Protein AF-A0A521MP96-F1 (afdb_monomer)

Nearest PDB structures (foldseek):
  3lg7-assembly1_B  TM=4.130E-01  e=7.884E+00  synthetic construct
  9cpb-assembly1_5T  TM=3.816E-01  e=7.884E+00  Bos taurus

Sequence (284 aa):
MRTTPPSTRTESSSAGVLPKPVLMPIPSKSPDEDTGSVGIVCLPRPSERDHVSDSTGNPTTSSGSTPPGWHADPAGSPQLRWWDGTQWTEHLQWPHAGAQAASSYPSAPAYAFTPQPIATVPPGAPVYGPLIWAITLMPLLNLLLLPLSFTEFDRGITEATNPYSSSTYGGYSTAGLLAQGISTLLTFAIAAAIIVLSYFDHRWLRRNGFVRPFHWAWSFFALVGAPVYAIGRSVIARRRSGRGIAPMWVSIALYALSWIISIIVVIVVIQAAFNSAVLTGSYT

Solvent-accessible surface area (backbone atoms only — not comparable to full-atom values): 18111 Å² total; per-residue (Å²): 138,89,83,83,85,86,77,89,80,86,81,76,90,75,86,81,79,77,82,79,86,81,84,77,84,81,86,86,86,83,88,85,88,89,83,86,83,89,82,91,79,83,86,88,85,90,83,92,82,88,86,82,87,83,82,91,76,83,80,77,77,71,78,77,67,61,72,57,42,70,38,78,30,90,89,70,52,91,33,29,25,34,31,73,49,86,52,77,51,90,55,72,42,77,71,55,100,80,73,70,77,85,84,83,80,95,73,75,90,73,77,77,77,68,82,70,78,77,73,65,45,58,90,84,51,83,76,82,53,72,55,55,54,54,54,53,50,47,63,56,57,57,60,68,46,45,61,66,70,49,71,48,46,67,47,20,50,54,40,66,62,37,91,82,54,81,58,90,56,67,29,47,49,74,68,48,52,50,49,39,52,51,52,53,50,49,53,53,50,50,34,51,47,43,36,54,44,33,45,52,42,44,53,49,41,49,75,55,51,37,80,85,64,60,64,37,74,46,26,62,40,38,76,76,73,37,66,51,34,58,39,51,40,17,54,54,37,26,75,33,65,76,44,44,55,65,59,30,54,50,37,51,52,52,50,53,49,51,52,52,52,49,51,52,50,51,50,52,52,52,51,53,51,51,53,54,48,57,61,50,65,74,77,112

Secondary structure (DSSP, 8-state):
---PPPP----------PPPPP-PPPPP------------------------------------PPPSEEEE-TT--SSEEEE-SSSEEEEEE---TT---------S-----------PPPTT-----HHHHHHHHHHHHHHHTHHHHHTTHHHHHHHHH-TT---TTTT--HHHHHHHHHHHHHHHHHHHHHHHHHHHHHHHHHHTT-SSPPPGGGGGGGGGT--HHHHHHHHHHHHHHS---HHHHHHHHHHHHHHHHHHHHHHHHHHHHHHHHHHHHT--

Radius of gyration: 39.12 Å; Cα contacts (8 Å, |Δi|>4): 212; chains: 1; bounding box: 85×95×112 Å

Mean predicted aligned error: 18.98 Å

pLDDT: mean 75.18, std 20.74, range [32.31, 98.12]

Structure (mmCIF, N/CA/C/O backbone):
data_AF-A0A521MP96-F1
#
_entry.id   AF-A0A521MP96-F1
#
loop_
_atom_site.group_PDB
_atom_site.id
_atom_site.type_symbol
_atom_site.label_atom_id
_atom_site.label_alt_id
_atom_site.label_comp_id
_atom_site.label_asym_id
_atom_site.label_entity_id
_atom_site.label_seq_id
_atom_site.pdbx_PDB_ins_code
_atom_site.Cartn_x
_atom_site.Cartn_y
_atom_site.Cartn_z
_atom_site.occupancy
_atom_site.B_iso_or_equiv
_atom_site.auth_seq_id
_atom_site.auth_comp_id
_atom_site.auth_asym_id
_atom_site.auth_atom_id
_atom_site.pdbx_PDB_model_num
ATOM 1 N N . MET A 1 1 ? -46.679 -50.112 -3.601 1.00 46.88 1 MET A N 1
ATOM 2 C CA . MET A 1 1 ? -45.663 -49.168 -3.087 1.00 46.88 1 MET A CA 1
ATOM 3 C C . MET A 1 1 ? -46.378 -47.935 -2.571 1.00 46.88 1 MET A C 1
ATOM 5 O O . MET A 1 1 ? -47.183 -47.360 -3.287 1.00 46.88 1 MET A O 1
ATOM 9 N N . ARG A 1 2 ? -46.176 -47.639 -1.289 1.00 42.16 2 ARG A N 1
ATOM 10 C CA . ARG A 1 2 ? -46.868 -46.630 -0.486 1.00 42.16 2 ARG A CA 1
ATOM 11 C C . ARG A 1 2 ? -45.898 -45.461 -0.300 1.00 42.16 2 ARG A C 1
ATOM 13 O O . ARG A 1 2 ? -44.874 -45.680 0.329 1.00 42.16 2 ARG A O 1
ATOM 20 N N . THR A 1 3 ? -46.227 -44.264 -0.780 1.00 56.59 3 THR A N 1
ATOM 21 C CA . THR A 1 3 ? -45.637 -43.002 -0.292 1.00 56.59 3 THR A CA 1
ATOM 22 C C . THR A 1 3 ? -46.676 -41.887 -0.393 1.00 56.59 3 THR A C 1
ATOM 24 O O . THR A 1 3 ? -47.0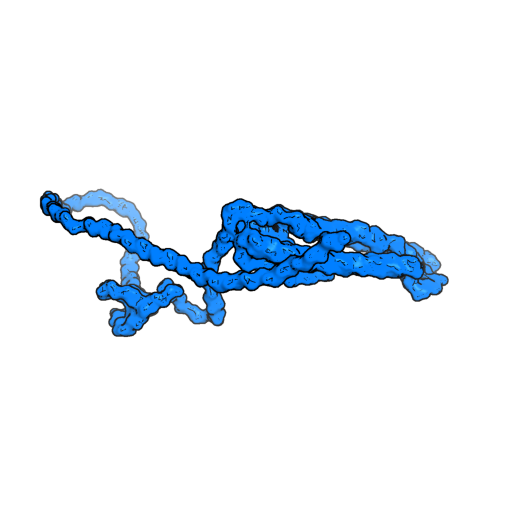03 -41.400 -1.470 1.00 56.59 3 THR A O 1
ATOM 27 N N . THR A 1 4 ? -47.227 -41.558 0.769 1.00 63.31 4 THR A N 1
ATOM 28 C CA . THR A 1 4 ? -48.070 -40.406 1.113 1.00 63.31 4 THR A CA 1
ATOM 29 C C . THR A 1 4 ? -47.312 -39.072 0.995 1.00 63.31 4 THR A C 1
ATOM 31 O O . THR A 1 4 ? -46.101 -39.065 1.221 1.00 63.31 4 THR A O 1
ATOM 34 N N . PRO A 1 5 ? -47.993 -37.939 0.735 1.00 60.78 5 PRO A N 1
ATOM 35 C CA . PRO A 1 5 ? -47.399 -36.602 0.822 1.00 60.78 5 PRO A CA 1
ATOM 36 C C . PRO A 1 5 ? -47.415 -36.078 2.274 1.00 60.78 5 PRO A C 1
ATOM 38 O O . PRO A 1 5 ? -48.352 -36.400 3.011 1.00 60.78 5 PRO A O 1
ATOM 41 N N . PRO A 1 6 ? -46.442 -35.260 2.719 1.00 59.47 6 PRO A N 1
ATOM 42 C CA . PRO A 1 6 ? -46.538 -34.592 4.009 1.00 59.47 6 PRO A CA 1
ATOM 43 C C . PRO A 1 6 ? -47.202 -33.212 3.911 1.00 59.47 6 PRO A C 1
ATOM 45 O O . PRO A 1 6 ? -47.061 -32.468 2.943 1.00 59.47 6 PRO A O 1
ATOM 48 N N . SER A 1 7 ? -47.942 -32.922 4.977 1.00 48.19 7 SER A N 1
ATOM 49 C CA . SER A 1 7 ? -48.876 -31.829 5.202 1.00 48.19 7 SER A CA 1
ATOM 50 C C . SER A 1 7 ? -48.234 -30.449 5.349 1.00 48.19 7 SER A C 1
ATOM 52 O O . SER A 1 7 ? -47.246 -30.279 6.064 1.00 48.19 7 SER A O 1
ATOM 54 N N . THR A 1 8 ? -48.918 -29.442 4.811 1.00 45.28 8 THR A N 1
ATOM 55 C CA . THR A 1 8 ? -48.872 -28.043 5.252 1.00 45.28 8 THR A CA 1
ATOM 56 C C . THR A 1 8 ? -49.151 -27.934 6.755 1.00 45.28 8 THR A C 1
ATOM 58 O O . THR A 1 8 ? -50.250 -28.253 7.206 1.00 45.28 8 THR A O 1
ATOM 61 N N . ARG A 1 9 ? -48.165 -27.473 7.533 1.00 39.62 9 ARG A N 1
ATOM 62 C CA . ARG A 1 9 ? -48.335 -27.106 8.944 1.00 39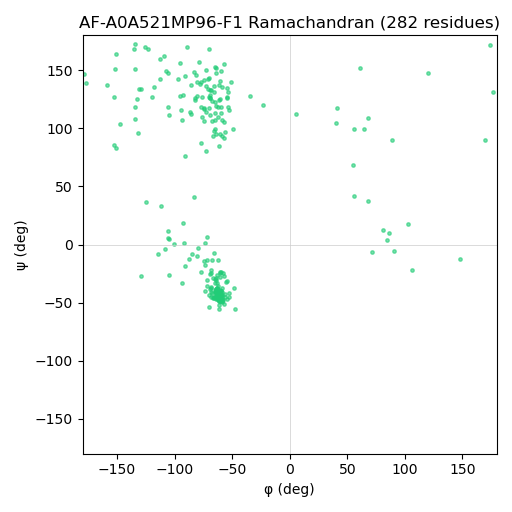.62 9 ARG A CA 1
ATOM 63 C C . ARG A 1 9 ? -48.629 -25.607 9.034 1.00 39.62 9 ARG A C 1
ATOM 65 O O . ARG A 1 9 ? -47.746 -24.781 8.842 1.00 39.62 9 ARG A O 1
ATOM 72 N N . THR A 1 10 ? -49.877 -25.279 9.336 1.00 43.75 10 THR A N 1
ATOM 73 C CA . THR A 1 10 ? -50.294 -24.005 9.930 1.00 43.75 10 THR A CA 1
ATOM 74 C C . THR A 1 10 ? -49.790 -23.948 11.371 1.00 43.75 10 THR A C 1
ATOM 76 O O . THR A 1 10 ? -50.279 -24.706 12.207 1.00 43.75 10 THR A O 1
ATOM 79 N N . GLU A 1 11 ? -48.832 -23.072 11.682 1.00 41.31 11 GLU A N 1
ATOM 80 C CA . GLU A 1 11 ? -48.556 -22.689 13.071 1.00 41.31 11 GLU A CA 1
ATOM 81 C C . GLU A 1 11 ? -49.321 -21.413 13.412 1.00 41.31 11 GLU A C 1
ATOM 83 O O . GLU A 1 11 ? -49.146 -20.348 12.822 1.00 41.31 11 GLU A O 1
ATOM 88 N N . SER A 1 12 ? -50.239 -21.602 14.355 1.00 45.41 12 SER A N 1
ATOM 89 C CA . SER A 1 12 ? -51.051 -20.593 15.002 1.00 45.41 12 SER A CA 1
ATOM 90 C C . SER A 1 12 ? -50.188 -19.660 15.846 1.00 45.41 12 SER A C 1
ATOM 92 O O . SER A 1 12 ? -49.348 -20.097 16.629 1.00 45.41 12 SER A O 1
ATOM 94 N N . SER A 1 13 ? -50.501 -18.373 15.719 1.00 43.75 13 SER A N 1
ATOM 95 C CA . SER A 1 13 ? -50.335 -17.311 16.709 1.00 43.75 13 SER A CA 1
ATOM 96 C C . SER A 1 13 ? -50.266 -17.818 18.157 1.00 43.75 13 SER A C 1
ATOM 98 O O . SER A 1 13 ? -51.235 -18.379 18.670 1.00 43.75 13 SER A O 1
ATOM 100 N N . SER A 1 14 ? -49.147 -17.545 18.831 1.00 44.41 14 SER A N 1
ATOM 101 C CA . SER A 1 14 ? -49.051 -17.546 20.291 1.00 44.41 14 SER A CA 1
ATOM 102 C C . SER A 1 14 ? -48.360 -16.257 20.722 1.00 44.41 14 SER A C 1
ATOM 104 O O . SER A 1 14 ? -47.136 -16.136 20.696 1.00 44.41 14 SER A O 1
ATOM 106 N N . ALA A 1 15 ? -49.181 -15.267 21.069 1.00 43.16 15 ALA A N 1
ATOM 107 C CA . ALA A 1 15 ? -48.762 -14.020 21.682 1.00 43.16 15 ALA A CA 1
ATOM 108 C C . ALA A 1 15 ? -48.050 -14.321 23.011 1.00 43.16 15 ALA A C 1
ATOM 110 O O . ALA A 1 15 ? -48.656 -14.810 23.963 1.00 43.16 15 ALA A O 1
ATOM 111 N N . GLY A 1 16 ? -46.746 -14.048 23.061 1.00 39.34 16 GLY A N 1
ATOM 112 C CA . GLY A 1 16 ? -45.954 -14.119 24.281 1.00 39.34 16 GLY A CA 1
ATOM 113 C C . GLY A 1 16 ? -46.393 -13.034 25.259 1.00 39.34 16 GLY A C 1
ATOM 114 O O . GLY A 1 16 ? -46.109 -11.854 25.065 1.00 39.34 16 GLY A O 1
ATOM 115 N N . VAL A 1 17 ? -47.091 -13.449 26.312 1.00 49.31 17 VAL A N 1
ATOM 116 C CA . VAL A 1 17 ? -47.387 -12.647 27.500 1.00 49.31 17 VAL A CA 1
ATOM 117 C C . VAL A 1 17 ? -46.066 -12.344 28.216 1.00 49.31 17 VAL A C 1
ATOM 119 O O . VAL A 1 17 ? -45.404 -13.244 28.725 1.00 49.31 17 VAL A O 1
ATOM 122 N N . LEU A 1 18 ? -45.671 -11.070 28.238 1.00 49.78 18 LEU A N 1
ATOM 123 C CA . LEU A 1 18 ? -44.558 -10.565 29.046 1.00 49.78 18 LEU A CA 1
ATOM 124 C C . LEU A 1 18 ? -44.895 -10.698 30.547 1.00 49.78 18 LEU A C 1
ATOM 126 O O . LEU A 1 18 ? -45.970 -10.250 30.959 1.00 49.78 18 LEU A O 1
ATOM 130 N N . PRO A 1 19 ? -44.011 -11.257 31.393 1.00 50.66 19 PRO A N 1
ATOM 131 C CA . PRO A 1 19 ? -44.210 -11.230 32.838 1.00 50.66 19 PRO A CA 1
ATOM 132 C C . PRO A 1 19 ? -44.048 -9.800 33.383 1.00 50.66 19 PRO A C 1
ATOM 134 O O . PRO A 1 19 ? -43.105 -9.085 33.044 1.00 50.66 19 PRO A O 1
ATOM 137 N N . LYS A 1 20 ? -44.997 -9.383 34.231 1.00 49.28 20 LYS A N 1
ATOM 138 C CA . LYS A 1 20 ? -45.022 -8.084 34.926 1.00 49.28 20 LYS A CA 1
ATOM 139 C C . LYS A 1 20 ? -43.791 -7.922 35.840 1.00 49.28 20 LYS A C 1
ATOM 141 O O . LYS A 1 20 ? -43.432 -8.886 36.517 1.00 49.28 20 LYS A O 1
ATOM 146 N N . PRO A 1 21 ? -43.181 -6.726 35.933 1.00 50.00 21 PRO A N 1
ATOM 147 C CA . PRO A 1 21 ? -42.094 -6.477 36.874 1.00 50.00 21 PRO A CA 1
ATOM 148 C C . PRO A 1 21 ? -42.616 -6.488 38.318 1.00 50.00 21 PRO A C 1
ATOM 150 O O . PRO A 1 21 ? -43.556 -5.773 38.663 1.00 50.00 21 PRO A O 1
ATOM 153 N N . VAL A 1 22 ? -41.997 -7.316 39.160 1.00 56.31 22 VAL A N 1
ATOM 154 C CA . VAL A 1 22 ? -42.215 -7.343 40.611 1.00 56.31 22 VAL A CA 1
ATOM 155 C C . VAL A 1 22 ? -41.522 -6.124 41.220 1.00 56.31 22 VAL A C 1
ATOM 157 O O . VAL A 1 22 ? -40.306 -5.975 41.124 1.00 56.31 22 VAL A O 1
ATOM 160 N N . LEU A 1 23 ? -42.314 -5.242 41.827 1.00 44.75 23 LEU A N 1
ATOM 161 C CA . LEU A 1 23 ? -41.859 -4.067 42.564 1.00 44.75 23 LEU A CA 1
ATOM 162 C C . LEU A 1 23 ? -41.316 -4.525 43.930 1.00 44.75 23 LEU A C 1
ATOM 164 O O . LEU A 1 23 ? -42.085 -4.968 44.781 1.00 44.75 23 LEU A O 1
ATOM 168 N N . MET A 1 24 ? -39.999 -4.458 44.141 1.00 50.81 24 MET A N 1
ATOM 169 C CA . MET A 1 24 ? -39.408 -4.657 45.471 1.00 50.81 24 MET A CA 1
ATOM 170 C C . MET A 1 24 ? -39.573 -3.384 46.324 1.00 50.81 24 MET A C 1
ATOM 172 O O . MET A 1 24 ? -39.342 -2.290 45.803 1.00 50.81 24 MET A O 1
ATOM 176 N N . PRO A 1 25 ? -39.930 -3.487 47.620 1.00 53.47 25 PRO A N 1
ATOM 177 C CA . PRO A 1 25 ? -39.985 -2.335 48.517 1.00 53.47 25 PRO A CA 1
ATOM 178 C C . PRO A 1 25 ? -38.581 -1.844 48.897 1.00 53.47 25 PRO A C 1
ATOM 180 O O . PRO A 1 25 ? -37.702 -2.634 49.240 1.00 53.47 25 PRO A O 1
ATOM 183 N N . ILE A 1 26 ? -38.397 -0.525 48.875 1.00 49.16 26 ILE A N 1
ATOM 184 C CA . ILE A 1 26 ? -37.217 0.179 49.391 1.00 49.16 26 ILE A CA 1
ATOM 185 C C . ILE A 1 26 ? -37.311 0.205 50.929 1.00 49.16 26 ILE A C 1
ATOM 187 O O . ILE A 1 26 ? -38.331 0.668 51.443 1.00 49.16 26 ILE A O 1
ATOM 191 N N . PRO A 1 27 ? -36.294 -0.240 51.690 1.00 46.53 27 PRO A N 1
ATOM 192 C CA . PRO A 1 27 ? -36.296 -0.071 53.138 1.00 46.53 27 PRO A CA 1
ATOM 193 C C . PRO A 1 27 ? -36.006 1.392 53.511 1.00 46.53 27 PRO A C 1
ATOM 195 O O . PRO A 1 27 ? -34.933 1.928 53.237 1.00 46.53 27 PRO A O 1
ATOM 198 N N . SER A 1 28 ? -36.986 2.031 54.149 1.00 41.25 28 SER A N 1
ATOM 199 C CA . SER A 1 28 ? -36.894 3.346 54.787 1.00 41.25 28 SER A CA 1
ATOM 200 C C . SER A 1 28 ? -36.005 3.288 56.034 1.00 41.25 28 SER A C 1
ATOM 202 O O . SER A 1 28 ? -36.280 2.497 56.937 1.00 41.25 28 SER A O 1
ATOM 204 N N . LYS A 1 29 ? -34.984 4.149 56.130 1.00 36.62 29 LYS A N 1
ATOM 205 C CA . LYS A 1 29 ? -34.221 4.354 57.371 1.00 36.62 29 LYS A CA 1
ATOM 206 C C . LYS A 1 29 ? -34.000 5.842 57.653 1.00 36.62 29 LYS A C 1
ATOM 208 O O . LYS A 1 29 ? -33.212 6.483 56.968 1.00 36.62 29 LYS A O 1
ATOM 213 N N . SER A 1 30 ? -34.702 6.342 58.667 1.00 38.62 30 SER A N 1
ATOM 214 C CA . SER A 1 30 ? -34.403 7.476 59.569 1.00 38.62 30 SER A CA 1
ATOM 215 C C . SER A 1 30 ? -35.580 7.544 60.568 1.00 38.62 30 SER A C 1
ATOM 217 O O . SER A 1 30 ? -36.679 7.200 60.118 1.00 38.62 30 SER A O 1
ATOM 219 N N . PRO A 1 31 ? -35.443 7.940 61.854 1.00 51.00 31 PRO A N 1
ATOM 220 C CA . PRO A 1 31 ? -34.421 8.812 62.454 1.00 51.00 31 PRO A CA 1
ATOM 221 C C . PRO A 1 31 ? -33.823 8.289 63.779 1.00 51.00 31 PRO A C 1
ATOM 223 O O . PRO A 1 31 ? -34.229 7.241 64.266 1.00 51.00 31 PRO A O 1
ATOM 226 N N . ASP A 1 32 ? -32.790 8.963 64.295 1.00 41.50 32 ASP A N 1
ATOM 227 C CA . ASP A 1 32 ? -32.808 9.537 65.654 1.00 41.50 32 ASP A CA 1
ATOM 228 C C . ASP A 1 32 ? -31.516 10.320 65.959 1.00 41.50 32 ASP A C 1
ATOM 230 O O . ASP A 1 32 ? -30.409 9.947 65.562 1.00 41.50 32 ASP A O 1
ATOM 234 N N . GLU A 1 33 ? -31.734 11.461 66.611 1.00 39.88 33 GLU A N 1
ATOM 235 C CA . GLU A 1 33 ? -30.787 12.429 67.163 1.00 39.88 33 GLU A CA 1
ATOM 236 C C . GLU A 1 33 ? -29.929 11.831 68.288 1.00 39.88 33 GLU A C 1
ATOM 238 O O . GLU A 1 33 ? -30.417 11.017 69.065 1.00 39.88 33 GLU A O 1
ATOM 243 N N . ASP A 1 34 ? -28.707 12.345 68.474 1.00 37.94 34 ASP A N 1
ATOM 244 C CA . ASP A 1 34 ? -28.284 12.718 69.827 1.00 37.94 34 ASP A CA 1
ATOM 245 C C . ASP A 1 34 ? -27.259 13.863 69.823 1.00 37.94 34 ASP A C 1
ATOM 247 O O . ASP A 1 34 ? -26.504 14.089 68.873 1.00 37.94 34 ASP A O 1
ATOM 251 N N . THR A 1 35 ? -27.308 14.617 70.910 1.00 38.88 35 THR A N 1
ATOM 252 C CA . THR A 1 35 ? -26.840 15.984 71.107 1.00 38.88 35 THR A CA 1
ATOM 253 C C . THR A 1 35 ? -25.549 16.013 71.931 1.00 38.88 35 THR A C 1
ATOM 255 O O . THR A 1 35 ? -25.413 15.277 72.900 1.00 38.88 35 THR A O 1
ATOM 258 N N . GLY A 1 36 ? -24.667 16.986 71.663 1.00 32.31 36 GLY A N 1
ATOM 259 C CA . GLY A 1 36 ? -24.079 17.770 72.758 1.00 32.31 36 GLY A CA 1
ATOM 260 C C . GLY A 1 36 ? -22.558 17.775 72.968 1.00 32.31 36 GLY A C 1
ATOM 261 O O . GLY A 1 36 ? -21.863 16.775 72.846 1.00 32.31 36 GLY A O 1
ATOM 262 N N . SER A 1 37 ? -22.121 18.949 73.448 1.00 34.69 37 SER A N 1
ATOM 263 C CA . SER A 1 37 ? -20.857 19.296 74.127 1.00 34.69 37 SER A CA 1
ATOM 264 C C . SER A 1 37 ? -19.679 19.715 73.227 1.00 34.69 37 SER A C 1
ATOM 266 O O . SER A 1 37 ? -18.984 18.889 72.652 1.00 34.69 37 SER A O 1
ATOM 268 N N . VAL A 1 38 ? -19.518 21.007 72.902 1.00 35.69 38 VAL A N 1
ATOM 269 C CA . VAL A 1 38 ? -18.998 22.135 73.723 1.00 35.69 38 VAL A CA 1
ATOM 270 C C . VAL A 1 38 ? -17.503 22.000 74.038 1.00 35.69 38 VAL A C 1
ATOM 272 O O . VAL A 1 38 ? -17.089 21.209 74.876 1.00 35.69 38 VAL A O 1
ATOM 275 N N . GLY A 1 39 ? -16.708 22.864 73.402 1.00 36.72 39 GLY A N 1
ATOM 276 C CA . GLY A 1 39 ? -15.301 23.109 73.709 1.00 36.72 39 GLY A CA 1
ATOM 277 C C . GLY A 1 39 ? -14.929 24.545 73.346 1.00 36.72 39 GLY A C 1
ATOM 278 O O . GLY A 1 39 ? -14.437 24.811 72.255 1.00 36.72 39 GLY A O 1
ATOM 279 N N . ILE A 1 40 ? -15.224 25.475 74.255 1.00 39.78 40 ILE A N 1
ATOM 280 C CA . ILE A 1 40 ? -14.710 26.850 74.254 1.00 39.78 40 ILE A CA 1
ATOM 281 C C . ILE A 1 40 ? -13.222 26.786 74.608 1.00 39.78 40 ILE A C 1
ATOM 283 O O . ILE A 1 40 ? -12.882 26.249 75.660 1.00 39.78 40 ILE A O 1
ATOM 287 N N . VAL A 1 41 ? -12.347 27.382 73.795 1.00 43.00 41 VAL A N 1
ATOM 288 C CA . VAL A 1 41 ? -10.985 27.729 74.230 1.00 43.00 41 VAL A CA 1
ATOM 289 C C . VAL A 1 41 ? -10.660 29.164 73.823 1.00 43.00 41 VAL A C 1
ATOM 291 O O . VAL A 1 41 ? -10.795 29.560 72.667 1.00 43.00 41 VAL A O 1
ATOM 294 N N . CYS A 1 42 ? -10.276 29.926 74.845 1.00 39.06 42 CYS A N 1
ATOM 295 C CA . CYS A 1 42 ? -9.919 31.336 74.859 1.00 39.06 42 CYS A CA 1
ATOM 296 C C . CYS A 1 42 ? -8.732 31.709 73.957 1.00 39.06 42 CYS A C 1
ATOM 298 O O . CYS A 1 42 ? -7.764 30.967 73.811 1.00 39.06 42 CYS A O 1
ATOM 300 N N . LEU A 1 43 ? -8.794 32.948 73.465 1.00 44.22 43 LEU A N 1
ATOM 301 C CA . LEU A 1 43 ? -7.693 33.735 72.901 1.00 44.22 43 LEU A CA 1
ATOM 302 C C . LEU A 1 43 ? -6.527 33.904 73.893 1.00 44.22 43 LEU A C 1
ATOM 304 O O . LEU A 1 43 ? -6.755 33.995 75.102 1.00 44.22 43 LEU A O 1
ATOM 308 N N . PRO A 1 44 ? -5.311 34.139 73.372 1.00 43.28 44 PRO A N 1
ATOM 309 C CA . PRO A 1 44 ? -4.573 35.320 73.824 1.00 43.28 44 PRO A CA 1
ATOM 310 C C . PRO A 1 44 ? -3.936 36.138 72.679 1.00 43.28 44 PRO A C 1
ATOM 312 O O . PRO A 1 44 ? -3.555 35.626 71.630 1.00 43.28 44 PRO A O 1
ATOM 315 N N . ARG A 1 45 ? -3.805 37.444 72.929 1.00 34.59 45 ARG A N 1
ATOM 316 C CA . ARG A 1 45 ? -3.086 38.489 72.166 1.00 34.59 45 ARG A CA 1
ATOM 317 C C . ARG A 1 45 ? -2.107 39.167 73.161 1.00 34.59 45 ARG A C 1
ATOM 319 O O . ARG A 1 45 ? -2.382 39.091 74.355 1.00 34.59 45 ARG A O 1
ATOM 326 N N . PRO A 1 46 ? -1.162 40.030 72.740 1.00 51.41 46 PRO A N 1
ATOM 327 C CA . PRO A 1 46 ? 0.087 39.816 71.997 1.00 51.41 46 PRO A CA 1
ATOM 328 C C . PRO A 1 46 ? 1.349 40.042 72.876 1.00 51.41 46 PRO A C 1
ATOM 330 O O . PRO A 1 46 ? 1.293 40.766 73.866 1.00 51.41 46 PRO A O 1
ATOM 333 N N . SER A 1 47 ? 2.520 39.541 72.462 1.00 46.84 47 SER A N 1
ATOM 334 C CA . SER A 1 47 ? 3.822 40.049 72.944 1.00 46.84 47 SER A CA 1
ATOM 335 C C . SER A 1 47 ? 4.947 39.839 71.915 1.00 46.84 47 SER A C 1
ATOM 337 O O . SER A 1 47 ? 5.624 38.818 71.888 1.00 46.84 47 SER A O 1
ATOM 339 N N . GLU A 1 48 ? 5.054 40.806 71.010 1.00 40.06 48 GLU A N 1
ATOM 340 C CA . GLU A 1 48 ? 6.262 41.509 70.541 1.00 40.06 48 GLU A CA 1
ATOM 341 C C . GLU A 1 48 ? 7.652 41.039 71.049 1.00 40.06 48 GLU A C 1
ATOM 343 O O . GLU A 1 48 ? 7.994 41.261 72.212 1.00 40.06 48 GLU A O 1
ATOM 348 N N . ARG A 1 49 ? 8.493 40.477 70.156 1.00 38.00 49 ARG A N 1
ATOM 349 C CA . ARG A 1 49 ? 9.730 41.128 69.646 1.00 38.00 49 ARG A CA 1
ATOM 350 C C . ARG A 1 49 ? 10.575 40.256 68.700 1.00 38.00 49 ARG A C 1
ATOM 352 O O . ARG A 1 49 ? 10.929 39.128 69.016 1.00 38.00 49 ARG A O 1
ATOM 359 N N . ASP A 1 50 ? 10.917 40.897 67.584 1.00 37.81 50 ASP A N 1
ATOM 360 C CA . ASP A 1 50 ? 12.203 40.946 66.880 1.00 37.81 50 ASP A CA 1
ATOM 361 C C . ASP A 1 50 ? 12.895 39.654 66.422 1.00 37.81 50 ASP A C 1
ATOM 363 O O . ASP A 1 50 ? 13.731 39.091 67.120 1.00 37.81 50 ASP A O 1
ATOM 367 N N . HIS A 1 51 ? 12.722 39.341 65.132 1.00 45.25 51 HIS A N 1
ATOM 368 C CA . HIS A 1 51 ? 13.870 39.001 64.293 1.00 45.25 51 HIS A CA 1
ATOM 369 C C . HIS A 1 51 ? 13.840 39.785 62.976 1.00 45.25 51 HIS A C 1
ATOM 371 O O . HIS A 1 51 ? 12.814 39.954 62.323 1.00 45.25 51 HIS A O 1
ATOM 377 N N . VAL A 1 52 ? 15.020 40.316 62.684 1.00 42.12 52 VAL A N 1
ATOM 378 C CA . VAL A 1 52 ? 15.403 41.311 61.688 1.00 42.12 52 VAL A CA 1
ATOM 379 C C . VAL A 1 52 ? 15.474 40.710 60.279 1.00 42.12 52 VAL A C 1
ATOM 381 O O . VAL A 1 52 ? 15.984 39.611 60.107 1.00 42.12 52 VAL A O 1
ATOM 384 N N . SER A 1 53 ? 14.987 41.508 59.322 1.00 44.44 53 SER A N 1
ATOM 385 C CA . SER A 1 53 ? 15.311 41.615 57.889 1.00 44.44 53 SER A CA 1
ATOM 386 C C . SER A 1 53 ? 15.540 40.351 57.057 1.00 44.44 53 SER A C 1
ATOM 388 O O . SER A 1 53 ? 16.587 39.728 57.160 1.00 44.44 53 SER A O 1
ATOM 390 N N . ASP A 1 54 ? 14.676 40.145 56.054 1.00 38.84 54 ASP A N 1
ATOM 391 C CA . ASP A 1 54 ? 15.179 40.086 54.677 1.00 38.84 54 ASP A CA 1
ATOM 392 C C . ASP A 1 54 ? 14.108 40.362 53.603 1.00 38.84 54 ASP A C 1
ATOM 394 O O . ASP A 1 54 ? 12.999 39.834 53.626 1.00 38.84 54 ASP A O 1
ATOM 398 N N . SER A 1 55 ? 14.517 41.151 52.605 1.00 42.03 55 SER A N 1
ATOM 399 C CA . SER A 1 55 ? 14.012 41.210 51.221 1.00 42.03 55 SER A CA 1
ATOM 400 C C . SER A 1 55 ? 12.562 41.662 50.918 1.00 42.03 55 SER A C 1
ATOM 402 O O . SER A 1 55 ? 11.609 40.896 50.904 1.00 42.03 55 SER A O 1
ATOM 404 N N . THR A 1 56 ? 12.455 42.937 50.529 1.00 47.66 56 THR A N 1
ATOM 405 C CA . THR A 1 56 ? 11.849 43.424 49.270 1.00 47.66 56 THR A CA 1
ATOM 406 C C . THR A 1 56 ? 10.563 42.754 48.761 1.00 47.66 56 THR A C 1
ATOM 408 O O . THR A 1 56 ? 10.598 41.732 48.083 1.00 47.66 56 THR A O 1
ATOM 411 N N . GLY A 1 57 ? 9.429 43.438 48.921 1.00 37.38 57 GLY A N 1
ATOM 412 C CA . GLY A 1 57 ? 8.211 43.119 48.176 1.00 37.38 57 GLY A CA 1
ATOM 413 C C . GLY A 1 57 ? 6.996 43.862 48.706 1.00 37.38 57 GLY A C 1
ATOM 414 O O . GLY A 1 57 ? 6.305 43.378 49.589 1.00 37.38 57 GLY A O 1
ATOM 415 N N . ASN A 1 58 ? 6.736 45.047 48.165 1.00 45.53 58 ASN A N 1
ATOM 416 C CA . ASN A 1 58 ? 5.468 45.754 48.315 1.00 45.53 58 ASN A CA 1
ATOM 417 C C . ASN A 1 58 ? 4.304 44.828 47.897 1.00 45.53 58 ASN A C 1
ATOM 419 O O . ASN A 1 58 ? 4.259 44.465 46.719 1.00 45.53 58 ASN A O 1
ATOM 423 N N . PRO A 1 59 ? 3.338 44.457 48.759 1.00 48.47 59 PRO A N 1
ATOM 424 C CA . PRO A 1 59 ? 2.063 43.992 48.257 1.00 48.47 59 PRO A CA 1
ATOM 425 C C . PRO A 1 59 ? 1.289 45.237 47.825 1.00 48.47 59 PRO A C 1
ATOM 427 O O . PRO A 1 59 ? 0.497 45.800 48.577 1.00 48.47 59 PRO A O 1
ATOM 430 N N . THR A 1 60 ? 1.496 45.665 46.580 1.00 41.25 60 THR A N 1
ATOM 431 C CA . THR A 1 60 ? 0.403 46.278 45.832 1.00 41.25 60 THR A CA 1
ATOM 432 C C . THR A 1 60 ? -0.726 45.255 45.832 1.00 41.25 60 THR A C 1
ATOM 434 O O . THR A 1 60 ? -0.735 44.312 45.039 1.00 41.25 60 THR A O 1
ATOM 437 N N . THR A 1 61 ? -1.664 45.410 46.762 1.00 39.25 61 THR A N 1
ATOM 438 C CA . THR A 1 61 ? -2.988 44.807 46.700 1.00 39.25 61 THR A CA 1
ATOM 439 C C . THR A 1 61 ? -3.661 45.357 45.447 1.00 39.25 61 THR A C 1
ATOM 441 O O . THR A 1 61 ? -4.372 46.356 45.464 1.00 39.25 61 THR A O 1
ATOM 444 N N . SER A 1 62 ? -3.381 44.723 44.310 1.00 41.47 62 SER A N 1
ATOM 445 C CA . SER A 1 62 ? -4.245 44.819 43.147 1.00 41.47 62 SER A CA 1
ATOM 446 C C . SER A 1 62 ? -5.557 44.170 43.560 1.00 41.47 62 SER A C 1
ATOM 448 O O . SER A 1 62 ? -5.677 42.950 43.646 1.00 41.47 62 SER A O 1
ATOM 450 N N . SER A 1 63 ? -6.521 45.011 43.922 1.00 42.97 63 SER A N 1
ATOM 451 C CA . SER A 1 63 ? -7.925 44.650 44.033 1.00 42.97 63 SER A CA 1
ATOM 452 C C . SER A 1 63 ? -8.306 43.918 42.750 1.00 42.97 63 SER A C 1
ATOM 454 O O . SER A 1 63 ? -8.479 44.542 41.704 1.00 42.97 63 SER A O 1
ATOM 456 N N . GLY A 1 64 ? -8.341 42.587 42.805 1.00 51.22 64 GLY A N 1
ATOM 457 C CA . GLY A 1 64 ? -8.748 41.752 41.688 1.00 51.22 64 GLY A CA 1
ATOM 458 C C . GLY A 1 64 ? -10.223 42.002 41.425 1.00 51.22 64 GLY A C 1
ATOM 459 O O . GLY A 1 64 ? -11.075 41.399 42.076 1.00 51.22 64 GLY A O 1
ATOM 460 N N . SER A 1 65 ? -10.540 42.923 40.515 1.00 64.00 65 SER A N 1
ATOM 461 C CA . SER A 1 65 ? -11.899 43.037 40.009 1.00 64.00 65 SER A CA 1
ATOM 462 C C . SER A 1 65 ? -12.202 41.748 39.255 1.00 64.00 65 SER A C 1
ATOM 464 O O . SER A 1 65 ? -11.468 41.334 38.355 1.00 64.00 65 SER A O 1
ATOM 466 N N . THR A 1 66 ? -13.257 41.054 39.674 1.00 70.50 66 THR A N 1
ATOM 467 C CA . THR A 1 66 ? -13.727 39.884 38.934 1.00 70.50 66 THR A CA 1
ATOM 468 C C . THR A 1 66 ? -14.125 40.371 37.539 1.00 70.50 66 THR A C 1
ATOM 470 O O . THR A 1 66 ? -14.905 41.324 37.445 1.00 70.50 66 THR A O 1
ATOM 473 N N . PRO A 1 67 ? -13.573 39.801 36.455 1.00 74.69 67 PRO A N 1
ATOM 474 C CA . PRO A 1 67 ? -13.900 40.255 35.114 1.00 74.69 67 PRO A CA 1
ATOM 475 C C . PRO A 1 67 ? -15.388 40.009 34.818 1.00 74.69 67 PRO A C 1
ATOM 477 O O . PRO A 1 67 ? -15.953 39.024 35.316 1.00 74.69 67 PRO A O 1
ATOM 480 N N . PRO A 1 68 ? -16.028 40.881 34.016 1.00 82.31 68 PRO A N 1
ATOM 481 C CA . PRO A 1 68 ? -17.404 40.678 33.584 1.00 82.31 68 PRO A CA 1
ATOM 482 C C . PRO A 1 68 ? -17.572 39.302 32.929 1.00 82.31 68 PRO A C 1
ATOM 484 O O . PRO A 1 68 ? -16.761 38.917 32.083 1.00 82.31 68 PRO A O 1
ATOM 487 N N . GLY A 1 69 ? -18.589 38.543 33.329 1.00 85.81 69 GLY A N 1
ATOM 488 C CA . GLY A 1 69 ? -18.739 37.156 32.898 1.00 85.81 69 GLY A CA 1
ATOM 489 C C . GLY A 1 69 ? -19.888 36.408 33.567 1.00 85.81 69 GLY A C 1
ATOM 490 O O . GLY A 1 69 ? -20.506 36.887 34.514 1.00 85.81 69 GLY A O 1
ATOM 491 N N . TRP A 1 70 ? -20.162 35.199 33.076 1.00 86.50 70 TRP A N 1
ATOM 492 C CA . TRP A 1 70 ? -21.083 34.260 33.715 1.00 86.50 70 TRP A CA 1
ATOM 493 C C . TRP A 1 70 ? -20.373 33.507 34.833 1.00 86.50 70 TRP A C 1
ATOM 495 O O . TRP A 1 70 ? -19.373 32.830 34.588 1.00 86.50 70 TRP A O 1
ATOM 505 N N . HIS A 1 71 ? -20.923 33.572 36.038 1.00 84.19 71 HIS A N 1
ATOM 506 C CA . HIS A 1 71 ? -20.372 32.907 37.218 1.00 84.19 71 HIS A CA 1
ATOM 507 C C . HIS A 1 71 ? -21.490 32.222 38.008 1.00 84.19 71 HIS A C 1
ATOM 509 O O . HIS A 1 71 ? -22.670 32.429 37.735 1.00 84.19 71 HIS A O 1
ATOM 515 N N . ALA A 1 72 ? -21.129 31.380 38.975 1.00 85.19 72 ALA A N 1
ATOM 516 C CA . ALA A 1 72 ? -22.107 30.728 39.843 1.00 85.19 72 ALA A CA 1
ATOM 517 C C . ALA A 1 72 ? -22.906 31.766 40.648 1.00 85.19 72 ALA A C 1
ATOM 519 O O . ALA A 1 72 ? -22.326 32.729 41.151 1.00 85.19 72 ALA A O 1
ATOM 520 N N . ASP A 1 73 ? -24.221 31.570 40.766 1.00 83.31 73 ASP A N 1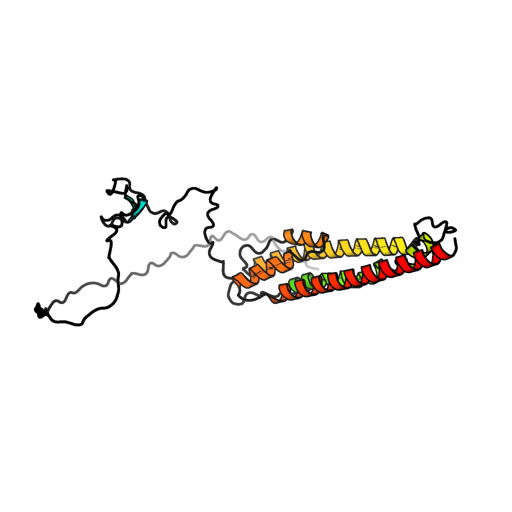
ATOM 521 C CA . ASP A 1 73 ? -25.088 32.489 41.503 1.00 83.31 73 ASP A CA 1
ATOM 522 C C . ASP A 1 73 ? -24.723 32.521 43.004 1.00 83.31 73 ASP A C 1
ATOM 524 O O . ASP A 1 73 ? -24.849 31.493 43.679 1.00 83.31 73 ASP A O 1
ATOM 528 N N . PRO A 1 74 ? -24.327 33.679 43.572 1.00 75.19 74 PRO A N 1
ATOM 529 C CA . PRO A 1 74 ? -24.022 33.800 45.000 1.00 75.19 74 PRO A CA 1
ATOM 530 C C . PRO A 1 74 ? -25.210 33.465 45.909 1.00 75.19 74 PRO A C 1
ATOM 532 O O . PRO A 1 74 ? -25.010 33.093 47.062 1.00 75.19 74 PRO A O 1
ATOM 535 N N . ALA A 1 75 ? -26.442 33.573 45.398 1.00 77.06 75 ALA A N 1
ATOM 536 C CA . ALA A 1 75 ? -27.654 33.182 46.117 1.00 77.06 75 ALA A CA 1
ATOM 537 C C . ALA A 1 75 ? -27.836 31.651 46.225 1.00 77.06 75 ALA A C 1
ATOM 539 O O . ALA A 1 75 ? -28.833 31.188 46.778 1.00 77.06 75 ALA A O 1
ATOM 540 N N . GLY A 1 76 ? -26.890 30.859 45.701 1.00 70.94 76 GLY A N 1
ATOM 541 C CA . GLY A 1 76 ? -26.872 29.399 45.811 1.00 70.94 76 GLY A CA 1
ATOM 542 C C . GLY A 1 76 ? -27.775 28.679 44.810 1.00 70.94 76 GLY A C 1
ATOM 543 O O . GLY A 1 76 ? -28.024 27.483 44.962 1.00 70.94 76 GLY A O 1
ATOM 544 N N . SER A 1 77 ? -28.282 29.379 43.791 1.00 78.19 77 SER A N 1
ATOM 545 C CA . SER A 1 77 ? -29.072 28.739 42.742 1.00 78.19 77 SER A CA 1
ATOM 546 C C . SER A 1 77 ? -28.174 27.893 41.823 1.00 78.19 77 SER A C 1
ATOM 548 O O . SER A 1 77 ? -27.003 28.216 41.617 1.00 78.19 77 SER A O 1
ATOM 550 N N . PRO A 1 78 ? -28.698 26.808 41.223 1.00 78.81 78 PRO A N 1
ATOM 551 C CA . PRO A 1 78 ? -27.950 26.001 40.256 1.00 78.81 78 PRO A CA 1
ATOM 552 C C . PRO A 1 78 ? -27.743 26.714 38.903 1.00 78.81 78 PRO A C 1
ATOM 554 O O . PRO A 1 78 ? -27.284 26.089 37.949 1.00 78.81 78 PRO A O 1
ATOM 557 N N . GLN A 1 79 ? -28.120 27.990 38.787 1.00 83.69 79 GLN A N 1
ATOM 558 C CA . GLN A 1 79 ? -27.996 28.797 37.578 1.00 83.69 79 GLN A CA 1
ATOM 559 C C . GLN A 1 79 ? -26.702 29.622 37.595 1.00 83.69 79 GLN A C 1
ATOM 561 O O . GLN A 1 79 ? -26.128 29.914 38.644 1.00 83.69 79 GLN A O 1
ATOM 566 N N . LEU A 1 80 ? -26.234 30.003 36.409 1.00 89.44 80 LEU A N 1
ATOM 567 C CA . LEU A 1 80 ? -25.184 31.002 36.251 1.00 89.44 80 LEU A CA 1
ATOM 568 C C . LEU A 1 80 ? -25.820 32.393 36.243 1.00 89.44 80 LEU A C 1
ATOM 570 O O . LEU A 1 80 ? -26.836 32.602 35.576 1.00 89.44 80 LEU A O 1
ATOM 574 N N . ARG A 1 81 ? -25.198 33.343 36.940 1.00 90.06 81 ARG A N 1
ATOM 575 C CA . ARG A 1 81 ? -25.581 34.756 36.964 1.00 90.06 81 ARG A CA 1
ATOM 576 C C . ARG A 1 81 ? -24.496 35.597 36.299 1.00 90.06 81 ARG A C 1
ATOM 578 O O . ARG A 1 81 ? -23.305 35.308 36.430 1.00 90.06 81 ARG A O 1
ATOM 585 N N . TRP A 1 82 ? -24.900 36.626 35.564 1.00 88.00 82 TRP A N 1
ATOM 586 C CA . TRP A 1 82 ? -23.956 37.525 34.904 1.00 88.00 82 TRP A CA 1
ATOM 587 C C . TRP A 1 82 ? -23.427 38.598 35.867 1.00 88.00 82 TRP A C 1
ATOM 589 O O . TRP A 1 82 ? -24.217 39.329 36.470 1.00 88.00 82 TRP A O 1
ATOM 599 N N . TRP A 1 83 ? -22.101 38.706 35.976 1.00 86.31 83 TRP A N 1
ATOM 600 C CA . TRP A 1 83 ? -21.366 39.797 36.623 1.00 86.31 83 TRP A CA 1
ATOM 601 C C . TRP A 1 83 ? -20.956 40.818 35.561 1.00 86.31 83 TRP A C 1
ATOM 603 O O . TRP A 1 83 ? -20.350 40.441 34.559 1.00 86.31 83 TRP A O 1
ATOM 613 N N . ASP A 1 84 ? -21.259 42.099 35.756 1.00 81.88 84 ASP A N 1
ATOM 614 C CA . ASP A 1 84 ? -20.951 43.158 34.779 1.00 81.88 84 ASP A CA 1
ATOM 615 C C . ASP A 1 84 ? -19.588 43.843 35.003 1.00 81.88 84 ASP A C 1
ATOM 617 O O . ASP A 1 84 ? -19.206 44.730 34.241 1.00 81.88 84 ASP A O 1
ATOM 621 N N . GLY A 1 85 ? -18.828 43.402 36.011 1.00 83.19 85 GLY A N 1
ATOM 622 C CA . GLY A 1 85 ? -17.553 43.997 36.422 1.00 83.19 85 GLY A CA 1
ATOM 623 C C . GLY A 1 85 ? -17.640 44.790 37.725 1.00 83.19 85 GLY A C 1
ATOM 624 O O . GLY A 1 85 ? -16.616 44.948 38.392 1.00 83.19 85 GLY A O 1
ATOM 625 N N . THR A 1 86 ? -18.835 45.242 38.119 1.00 82.75 86 THR A N 1
ATOM 626 C CA . THR A 1 86 ? -19.063 46.001 39.361 1.00 82.75 86 THR A CA 1
ATOM 627 C C . THR A 1 86 ? -20.194 45.431 40.221 1.00 82.75 86 THR A C 1
ATOM 629 O O . THR A 1 86 ? -20.138 45.580 41.443 1.00 82.75 86 THR A O 1
ATOM 632 N N . GLN A 1 87 ? -21.178 44.750 39.629 1.00 85.81 87 GLN A N 1
ATOM 633 C CA . GLN A 1 87 ? -22.303 44.121 40.321 1.00 85.81 87 GLN A CA 1
ATOM 634 C C . GLN A 1 87 ? -22.850 42.877 39.595 1.00 85.81 87 GLN A C 1
ATOM 636 O O . GLN A 1 87 ? -22.599 42.610 38.416 1.00 85.81 87 GLN A O 1
ATOM 641 N N . TRP A 1 88 ? -23.639 42.094 40.331 1.00 85.50 88 TRP A N 1
ATOM 642 C CA . TRP A 1 88 ? -24.403 40.978 39.786 1.00 85.50 88 TRP A CA 1
ATOM 643 C C . TRP A 1 88 ? -25.675 41.495 39.122 1.00 85.50 88 TRP A C 1
ATOM 645 O O . TRP A 1 88 ? -26.461 42.196 39.753 1.00 85.50 88 TRP A O 1
ATOM 655 N N . THR A 1 89 ? -25.910 41.110 37.873 1.00 87.19 89 THR A N 1
ATOM 656 C CA . THR A 1 89 ? -27.146 41.456 37.157 1.00 87.19 89 THR A CA 1
ATOM 657 C C . THR A 1 89 ? -28.236 40.399 37.376 1.00 87.19 89 THR A C 1
ATOM 659 O O . THR A 1 89 ? -27.983 39.317 37.908 1.00 87.19 89 THR A O 1
ATOM 662 N N . GLU A 1 90 ? -29.470 40.692 36.960 1.00 87.25 90 GLU A N 1
ATOM 663 C CA . GLU A 1 90 ? -30.604 39.754 37.051 1.00 87.25 90 GLU A CA 1
ATOM 664 C C . GLU A 1 90 ? -30.616 38.689 35.942 1.00 87.25 90 GLU A C 1
ATOM 666 O O . GLU A 1 90 ? -31.468 37.801 35.936 1.00 87.25 90 GLU A O 1
ATOM 671 N N . HIS A 1 91 ? -29.667 38.742 35.002 1.00 86.88 91 HIS A N 1
ATOM 672 C CA . HIS A 1 91 ? -29.580 37.754 33.937 1.00 86.88 91 HIS A CA 1
ATOM 673 C C . HIS A 1 91 ? -29.134 36.408 34.509 1.00 86.88 91 HIS A C 1
ATOM 675 O O . HIS A 1 91 ? -28.024 36.278 35.032 1.00 86.88 91 HIS A O 1
ATOM 681 N N . LEU A 1 92 ? -30.013 35.416 34.376 1.00 87.62 92 LEU A N 1
ATOM 682 C CA . LEU A 1 92 ? -29.823 34.048 34.837 1.00 87.62 92 LEU A CA 1
ATOM 683 C C . LEU A 1 92 ? -29.845 33.091 33.647 1.00 87.62 92 LEU A C 1
ATOM 685 O O . LEU A 1 92 ? -30.705 33.176 32.768 1.00 87.62 92 LEU A O 1
ATOM 689 N N . GLN A 1 93 ? -28.906 32.153 33.640 1.00 82.94 93 GLN A N 1
ATOM 690 C CA . GLN A 1 93 ? -28.773 31.132 32.612 1.00 82.94 93 GLN A CA 1
ATOM 691 C C . GLN A 1 93 ? -28.664 29.751 33.262 1.00 82.94 93 GLN A C 1
ATOM 693 O O . GLN A 1 93 ? -27.863 29.530 34.166 1.00 82.94 93 GLN A O 1
ATOM 698 N N . TRP A 1 94 ? -29.413 28.774 32.750 1.00 77.62 94 TRP A N 1
ATOM 699 C CA . TRP A 1 94 ? -29.192 27.377 33.118 1.00 77.62 94 TRP A CA 1
ATOM 700 C C . TRP A 1 94 ? -27.848 26.880 32.556 1.00 77.62 94 TRP A C 1
ATOM 702 O O . TRP A 1 94 ? -27.582 27.094 31.363 1.00 77.62 94 TRP A O 1
ATOM 712 N N . PRO A 1 95 ? -27.001 26.199 33.355 1.00 67.06 95 PRO A N 1
ATOM 713 C CA . PRO A 1 95 ? -25.781 25.594 32.847 1.00 67.06 95 PRO A CA 1
ATOM 714 C C . PRO A 1 95 ? -26.178 24.495 31.863 1.00 67.06 95 PRO A C 1
ATOM 716 O O . PRO A 1 95 ? -26.694 23.444 32.237 1.00 67.06 95 PRO A O 1
ATOM 719 N N . HIS A 1 96 ? -25.970 24.745 30.576 1.00 62.75 96 HIS A N 1
ATOM 720 C CA . HIS A 1 96 ? -26.044 23.688 29.580 1.00 62.75 96 HIS A CA 1
ATOM 721 C C . HIS A 1 96 ? -24.767 22.856 29.732 1.00 62.75 96 HIS A C 1
ATOM 723 O O . HIS A 1 96 ? -23.703 23.421 30.000 1.00 62.75 96 HIS A O 1
ATOM 729 N N . ALA A 1 97 ? -24.862 21.529 29.600 1.00 51.62 97 ALA A N 1
ATOM 730 C CA . ALA A 1 97 ? -23.725 20.616 29.723 1.00 51.62 97 ALA A CA 1
ATOM 731 C C . ALA A 1 97 ? -22.622 20.992 28.709 1.00 51.62 97 ALA A C 1
ATOM 733 O O . ALA A 1 97 ? -22.664 20.578 27.554 1.00 51.62 97 ALA A O 1
ATOM 734 N N . GLY A 1 98 ? -21.678 21.841 29.128 1.00 51.62 98 GLY A N 1
ATOM 735 C CA . GLY A 1 98 ? -20.646 22.425 28.267 1.00 51.62 98 GLY A CA 1
ATOM 736 C C . GLY A 1 98 ? -20.174 23.839 28.638 1.00 51.62 98 GLY A C 1
ATOM 737 O O . GLY A 1 98 ? -19.146 24.262 28.121 1.00 51.62 98 GLY A O 1
ATOM 738 N N . ALA A 1 99 ? -20.856 24.572 29.525 1.00 48.44 99 ALA A N 1
ATOM 739 C CA . ALA A 1 99 ? -20.412 25.908 29.942 1.00 48.44 99 ALA A CA 1
ATOM 740 C C . ALA A 1 99 ? -19.503 25.854 31.188 1.00 48.44 99 ALA A C 1
ATOM 742 O O . ALA A 1 99 ? -19.930 26.165 32.298 1.00 48.44 99 ALA A O 1
ATOM 743 N N . GLN A 1 100 ? -18.243 25.448 31.010 1.00 48.09 100 GLN A N 1
ATOM 744 C CA . GLN A 1 100 ? -17.166 25.865 31.915 1.00 48.09 100 GLN A CA 1
ATOM 745 C C . GLN A 1 100 ? -16.700 27.277 31.525 1.00 48.09 100 GLN A C 1
ATOM 747 O O . GLN A 1 100 ? -16.642 27.603 30.342 1.00 48.09 100 GLN A O 1
ATOM 752 N N . ALA A 1 101 ? -16.430 28.100 32.543 1.00 48.81 101 ALA A N 1
ATOM 753 C CA . ALA A 1 101 ? -16.160 29.538 32.501 1.00 48.81 101 ALA A CA 1
ATOM 754 C C . ALA A 1 101 ? -15.390 30.033 31.259 1.00 48.81 101 ALA A C 1
ATOM 756 O O . ALA A 1 101 ? -14.310 29.542 30.930 1.00 48.81 101 ALA A O 1
ATOM 757 N N . ALA A 1 102 ? -1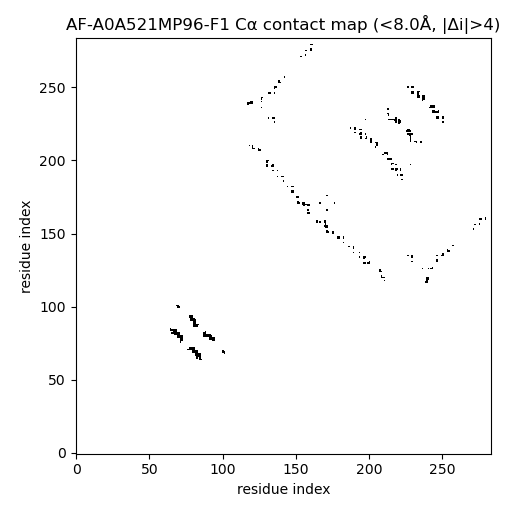5.954 31.046 30.596 1.00 46.81 102 ALA A N 1
ATOM 758 C CA . ALA A 1 102 ? -15.388 31.675 29.413 1.00 46.81 102 ALA A CA 1
ATOM 759 C C . ALA A 1 102 ? -14.235 32.624 29.778 1.00 46.81 102 ALA A C 1
ATOM 761 O O . ALA A 1 102 ? -14.436 33.646 30.429 1.00 46.81 102 ALA A O 1
ATOM 762 N N . SER A 1 103 ? -13.038 32.321 29.284 1.00 44.12 103 SER A N 1
ATOM 763 C CA . SER A 1 103 ? -12.042 33.323 28.910 1.00 44.12 103 SER A CA 1
ATOM 764 C C . SER A 1 103 ? -12.221 33.630 27.418 1.00 44.12 103 SER A C 1
ATOM 766 O O . SER A 1 103 ? -12.285 32.715 26.599 1.00 44.12 103 SER A O 1
ATOM 768 N N . SER A 1 104 ? -12.339 34.907 27.041 1.00 48.12 104 SER A N 1
ATOM 769 C CA . SER A 1 104 ? -12.523 35.307 25.638 1.00 48.12 104 SER A CA 1
ATOM 770 C C . SER A 1 104 ? -11.625 36.477 25.232 1.00 48.12 104 SER A C 1
ATOM 772 O O . SER A 1 104 ? -11.792 37.590 25.722 1.00 48.12 104 SER A O 1
ATOM 774 N N . TYR A 1 105 ? -10.750 36.222 24.257 1.00 37.38 105 TYR A N 1
ATOM 775 C CA . TYR A 1 105 ? -10.396 37.167 23.191 1.00 37.38 105 TYR A CA 1
ATOM 776 C C . TYR A 1 105 ? -11.033 36.654 21.883 1.00 37.38 105 TYR A C 1
ATOM 778 O O . TYR A 1 105 ? -11.180 35.438 21.735 1.00 37.38 105 TYR A O 1
ATOM 786 N N . PRO A 1 106 ? -11.418 37.520 20.927 1.00 49.50 106 PRO A N 1
ATOM 787 C CA . PRO A 1 106 ? -12.078 37.086 19.702 1.00 49.50 106 PRO A CA 1
ATOM 788 C C . PRO A 1 106 ? -11.039 36.683 18.646 1.00 49.50 106 PRO A C 1
ATOM 790 O O . PRO A 1 106 ? -10.330 37.533 18.109 1.00 49.50 106 PRO A O 1
ATOM 793 N N . SER A 1 107 ? -10.955 35.397 18.302 1.00 47.06 107 SER A N 1
ATOM 794 C CA . SER A 1 107 ? -10.233 34.954 17.104 1.00 47.06 107 SER A CA 1
ATOM 795 C C . SER A 1 107 ? -10.790 33.644 16.534 1.00 47.06 107 SER A C 1
ATOM 797 O O . SER A 1 107 ? -10.886 32.639 17.229 1.00 47.06 107 SER A O 1
ATOM 799 N N . ALA A 1 108 ? -11.106 33.700 15.230 1.00 48.03 108 ALA A N 1
ATOM 800 C CA . ALA A 1 108 ? -11.507 32.616 14.322 1.00 48.03 108 ALA A CA 1
ATOM 801 C C . ALA A 1 108 ? -12.799 31.842 14.688 1.00 48.03 108 ALA A C 1
ATOM 803 O O . ALA A 1 108 ? -13.164 31.748 15.856 1.00 48.03 108 ALA A O 1
ATOM 804 N N . PRO A 1 109 ? -13.533 31.268 13.707 1.00 46.69 109 PRO A N 1
ATOM 805 C CA . PRO A 1 109 ? -14.608 30.327 14.010 1.00 46.69 109 PRO A CA 1
ATOM 806 C C . PRO A 1 109 ? -14.024 29.174 14.829 1.00 46.69 109 PRO A C 1
ATOM 808 O O . PRO A 1 109 ? -13.293 28.325 14.314 1.00 46.69 109 P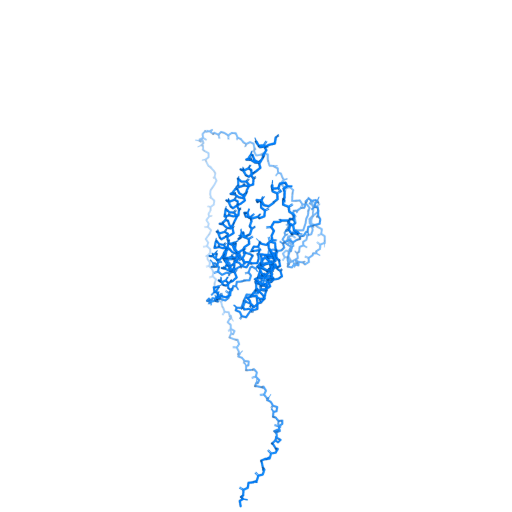RO A O 1
ATOM 811 N N . ALA A 1 110 ? -14.316 29.183 16.128 1.00 48.75 110 ALA A N 1
ATOM 812 C CA . ALA A 1 110 ? -13.914 28.144 17.047 1.00 48.75 110 ALA A CA 1
ATOM 813 C C . ALA A 1 110 ? -14.646 26.862 16.643 1.00 48.75 110 ALA A C 1
ATOM 815 O O . ALA A 1 110 ? -15.801 26.639 17.005 1.00 48.75 110 ALA A O 1
ATOM 816 N N . TYR A 1 111 ? -13.970 25.998 15.885 1.00 48.09 111 TYR A N 1
ATOM 817 C CA . TYR A 1 111 ? -14.274 24.577 15.916 1.00 48.09 111 TYR A CA 1
ATOM 818 C C . TYR A 1 111 ? -14.068 24.144 17.367 1.00 48.09 111 TYR A C 1
ATOM 820 O O . TYR A 1 111 ? -12.945 23.870 17.785 1.00 48.09 111 TYR A O 1
ATOM 828 N N . ALA A 1 112 ? -15.145 24.165 18.154 1.00 49.50 112 ALA A N 1
ATOM 829 C CA . ALA A 1 112 ? -15.153 23.681 19.520 1.00 49.50 112 ALA A CA 1
ATOM 830 C C . ALA A 1 112 ? -14.780 22.197 19.479 1.00 49.50 112 ALA A C 1
ATOM 832 O O . ALA A 1 112 ? -15.614 21.323 19.225 1.00 49.50 112 ALA A O 1
ATOM 833 N N . PHE A 1 113 ? -13.495 21.910 19.677 1.00 50.38 113 PHE A N 1
ATOM 834 C CA . PHE A 1 113 ? -13.000 20.560 19.854 1.00 50.38 113 PHE A CA 1
ATOM 835 C C . PHE A 1 113 ? -13.443 20.117 21.244 1.00 50.38 113 PHE A C 1
ATOM 837 O O . PHE A 1 113 ? -12.690 20.203 22.209 1.00 50.38 113 PHE A O 1
ATOM 844 N N . THR A 1 114 ? -14.701 19.694 21.366 1.00 55.31 114 THR A N 1
ATOM 845 C CA . THR A 1 114 ? -15.122 18.918 22.530 1.00 55.31 114 THR A CA 1
ATOM 846 C C . THR A 1 114 ? -14.247 17.665 22.540 1.00 55.31 114 THR A C 1
ATOM 848 O O . THR A 1 114 ? -14.270 16.913 21.558 1.00 55.31 114 THR A O 1
ATOM 851 N N . PRO A 1 115 ? -13.422 17.431 23.578 1.00 54.25 115 PRO A N 1
ATOM 852 C CA . PRO A 1 115 ? -12.648 16.206 23.672 1.00 54.25 115 PRO A CA 1
ATOM 853 C C . PRO A 1 115 ? -13.641 15.052 23.807 1.00 54.25 115 PRO A C 1
ATOM 855 O O . PRO A 1 115 ? -14.162 14.776 24.884 1.00 54.25 115 PRO A O 1
ATOM 858 N N . GLN A 1 116 ? -13.979 14.417 22.685 1.00 60.00 116 GLN A N 1
ATOM 859 C CA . GLN A 1 116 ? -14.848 13.251 22.683 1.00 60.00 116 GLN A CA 1
ATOM 860 C C . GLN A 1 116 ? -14.149 12.167 23.515 1.00 60.00 116 GLN A C 1
ATOM 862 O O . GLN A 1 116 ? -12.992 11.844 23.214 1.00 60.00 116 GLN A O 1
ATOM 867 N N . PRO A 1 117 ? -14.800 11.610 24.552 1.00 63.84 117 PRO A N 1
ATOM 868 C CA . PRO A 1 117 ? -14.211 10.538 25.338 1.00 63.84 117 PRO A CA 1
ATOM 869 C C . PRO A 1 117 ? -13.798 9.400 24.399 1.00 63.84 117 PRO A C 1
ATOM 871 O O . PRO A 1 117 ? -14.574 8.955 23.548 1.00 63.84 117 PRO A O 1
ATOM 874 N N . ILE A 1 118 ? -12.535 8.973 24.497 1.00 66.62 118 ILE A N 1
ATOM 875 C CA . ILE A 1 118 ? -11.976 7.929 23.636 1.00 66.62 118 ILE A CA 1
ATOM 876 C C . ILE A 1 118 ? -12.769 6.654 23.909 1.00 66.62 118 ILE A C 1
ATOM 878 O O . ILE A 1 118 ? -12.642 6.073 24.980 1.00 66.62 118 ILE A O 1
ATOM 882 N N . ALA A 1 119 ? -13.585 6.221 22.946 1.00 75.75 119 ALA A N 1
ATOM 883 C CA . ALA A 1 119 ? -14.330 4.974 23.062 1.00 75.75 119 ALA A CA 1
ATOM 884 C C . ALA A 1 119 ? -13.347 3.809 23.263 1.00 75.75 119 ALA A C 1
ATOM 886 O O . ALA A 1 119 ? -12.613 3.431 22.340 1.00 75.75 119 ALA A O 1
ATOM 887 N N . THR A 1 120 ? -13.311 3.282 24.484 1.00 79.88 120 THR A N 1
ATOM 888 C CA . THR A 1 120 ? -12.460 2.162 24.873 1.00 79.88 120 THR A CA 1
ATOM 889 C C . THR A 1 120 ? -12.976 0.885 24.223 1.00 79.88 120 THR A C 1
ATOM 891 O O . THR A 1 120 ? -14.180 0.681 24.068 1.00 79.88 120 THR A O 1
ATOM 894 N N . VAL A 1 121 ? -12.057 0.028 23.798 1.00 84.56 121 VAL A N 1
ATOM 895 C CA . VAL A 1 121 ? -12.399 -1.258 23.180 1.00 84.56 121 VAL A CA 1
ATOM 896 C C . VAL A 1 121 ? -12.712 -2.280 24.286 1.00 84.56 121 VAL A C 1
ATOM 898 O O . VAL A 1 121 ? -12.072 -2.213 25.339 1.00 84.56 121 VAL A O 1
ATOM 901 N N . PRO A 1 122 ? -13.658 -3.224 24.083 1.00 84.44 122 PRO A N 1
ATOM 902 C CA . PRO A 1 122 ? -13.930 -4.279 25.056 1.00 84.44 122 PRO A CA 1
ATOM 903 C C . PRO A 1 122 ? -12.651 -5.017 25.488 1.00 84.44 122 PRO A C 1
ATOM 905 O O . PRO A 1 122 ? -11.797 -5.299 24.636 1.00 84.44 122 PRO A O 1
ATOM 908 N N . PRO A 1 123 ? -12.500 -5.357 26.782 1.00 79.44 123 PRO A N 1
ATOM 909 C CA . PRO A 1 123 ? -11.353 -6.120 27.259 1.00 79.44 123 PRO A CA 1
ATOM 910 C C . PRO A 1 123 ? -11.190 -7.423 26.466 1.00 79.44 123 PRO A C 1
ATOM 912 O O . PRO A 1 123 ? -12.128 -8.203 26.338 1.00 79.44 123 PRO A O 1
ATOM 915 N N . GLY A 1 124 ? -9.998 -7.645 25.907 1.00 80.56 124 GLY A N 1
ATOM 916 C CA . GLY A 1 124 ? -9.682 -8.857 25.144 1.00 80.56 124 GLY A CA 1
ATOM 917 C C . GLY A 1 124 ? -10.078 -8.843 23.663 1.00 80.56 124 GLY A C 1
ATOM 918 O O . GLY A 1 124 ? -9.853 -9.846 22.987 1.00 80.56 124 GLY A O 1
ATOM 919 N N . ALA A 1 125 ? -10.610 -7.742 23.118 1.00 85.00 125 ALA A N 1
ATOM 920 C CA . ALA A 1 125 ? -10.893 -7.683 21.684 1.00 85.00 125 ALA A CA 1
ATOM 921 C C . ALA A 1 125 ? -9.610 -7.899 20.851 1.00 85.00 125 ALA A C 1
ATOM 923 O O . ALA A 1 125 ? -8.562 -7.306 21.150 1.00 85.00 125 ALA A O 1
ATOM 924 N N . PRO A 1 126 ? -9.662 -8.716 19.785 1.00 86.50 126 PRO A N 1
ATOM 925 C CA . PRO A 1 126 ? -8.490 -8.994 18.973 1.00 86.50 126 PRO A CA 1
ATOM 926 C C . PRO A 1 126 ? -8.062 -7.731 18.216 1.00 86.50 126 PRO A C 1
ATOM 928 O O . PRO A 1 126 ? -8.828 -7.139 17.461 1.00 86.50 126 PRO A O 1
ATOM 931 N N . VAL A 1 127 ? -6.810 -7.319 18.421 1.00 88.62 127 VAL A N 1
ATOM 932 C CA . VAL A 1 127 ? -6.211 -6.154 17.744 1.00 88.62 127 VAL A CA 1
ATOM 933 C C . VAL A 1 127 ? -5.461 -6.570 16.476 1.00 88.62 127 VAL A C 1
ATOM 935 O O . VAL A 1 127 ? -5.426 -5.833 15.492 1.00 88.62 127 VAL A O 1
ATOM 938 N N . TYR A 1 128 ? -4.873 -7.767 16.492 1.00 90.44 128 TYR A N 1
ATOM 939 C CA . TYR A 1 128 ? -4.108 -8.335 15.388 1.00 90.44 128 TYR A CA 1
ATOM 940 C C . TYR A 1 128 ? -4.941 -9.416 14.697 1.00 90.44 128 TYR A C 1
ATOM 942 O O . TYR A 1 128 ? -5.199 -10.463 15.283 1.00 90.44 128 TYR A O 1
ATOM 950 N N . GLY A 1 129 ? -5.365 -9.157 13.461 1.00 91.25 129 GLY A N 1
ATOM 951 C CA . GLY A 1 129 ? -6.025 -10.139 12.597 1.00 91.25 129 GLY A CA 1
ATOM 952 C C . GLY A 1 129 ? -5.159 -10.511 11.383 1.00 91.25 129 GLY A C 1
ATOM 953 O O . GLY A 1 129 ? -4.304 -9.723 10.988 1.00 91.25 129 GLY A O 1
ATOM 954 N N . PRO A 1 130 ? -5.384 -11.655 10.718 1.00 93.31 130 PRO A N 1
ATOM 955 C CA . PRO A 1 130 ? -4.636 -12.027 9.507 1.00 93.31 130 PRO A CA 1
ATOM 956 C C . PRO A 1 130 ? -4.689 -10.962 8.397 1.00 93.31 130 PRO A C 1
ATOM 958 O O . PRO A 1 130 ? -3.713 -10.750 7.683 1.00 93.31 130 PRO A O 1
ATOM 961 N N . LEU A 1 131 ? -5.805 -10.227 8.306 1.00 93.62 131 LEU A N 1
ATOM 962 C CA . LEU A 1 131 ? -6.003 -9.149 7.335 1.00 93.62 131 LEU A CA 1
ATOM 963 C C . LEU A 1 131 ? -5.021 -7.987 7.519 1.00 93.62 131 LEU A C 1
ATOM 965 O O . LEU A 1 131 ? -4.625 -7.391 6.520 1.00 93.62 131 LEU A O 1
ATOM 969 N N . ILE A 1 132 ? -4.592 -7.665 8.755 1.00 93.56 132 ILE A N 1
ATOM 970 C CA . ILE A 1 132 ? -3.547 -6.641 8.923 1.00 93.56 132 ILE A CA 1
ATOM 971 C C . ILE A 1 132 ? -2.268 -7.068 8.245 1.00 93.56 132 ILE A C 1
ATOM 973 O O . ILE A 1 132 ? -1.700 -6.294 7.487 1.00 93.56 132 ILE A O 1
ATOM 977 N N . TRP A 1 133 ? -1.858 -8.303 8.497 1.00 95.75 133 TRP A N 1
ATOM 978 C CA . TRP A 1 133 ? -0.581 -8.814 8.047 1.00 95.75 133 TRP A CA 1
ATOM 979 C C . TRP A 1 133 ? -0.560 -8.949 6.533 1.00 95.75 133 TRP A C 1
ATOM 981 O O . TRP A 1 133 ? 0.401 -8.516 5.905 1.00 95.75 133 TRP A O 1
ATOM 991 N N . ALA A 1 134 ? -1.656 -9.417 5.938 1.00 95.69 134 ALA A N 1
ATOM 992 C CA . ALA A 1 134 ? -1.806 -9.441 4.490 1.00 95.69 134 ALA A CA 1
ATOM 993 C C . ALA A 1 134 ? -1.703 -8.033 3.865 1.00 95.69 134 ALA A C 1
ATOM 995 O O . ALA A 1 134 ? -0.991 -7.861 2.880 1.00 95.69 134 ALA A O 1
ATOM 996 N N . ILE A 1 135 ? -2.331 -7.010 4.463 1.00 93.75 135 ILE A N 1
ATOM 997 C CA . ILE A 1 135 ? -2.224 -5.619 3.979 1.00 93.75 135 ILE A CA 1
ATOM 998 C C . ILE A 1 135 ? -0.798 -5.078 4.147 1.00 93.75 135 ILE A C 1
ATOM 1000 O O . ILE A 1 135 ? -0.277 -4.446 3.233 1.00 93.75 135 ILE A O 1
ATOM 1004 N N . THR A 1 136 ? -0.160 -5.299 5.299 1.00 94.00 136 THR A N 1
ATOM 1005 C CA . THR A 1 136 ? 1.176 -4.745 5.572 1.00 94.00 136 THR A CA 1
ATOM 1006 C C . THR A 1 136 ? 2.279 -5.418 4.780 1.00 94.00 136 THR A C 1
ATOM 1008 O O . THR A 1 136 ? 3.272 -4.767 4.489 1.00 94.00 136 THR A O 1
ATOM 1011 N N . LEU A 1 137 ? 2.126 -6.703 4.453 1.00 95.00 137 LEU A N 1
ATOM 1012 C CA . LEU A 1 137 ? 3.133 -7.476 3.725 1.00 95.00 137 LEU A CA 1
ATOM 1013 C C . LEU A 1 137 ? 2.927 -7.428 2.208 1.00 95.00 137 LEU A C 1
ATOM 1015 O O . LEU A 1 137 ? 3.877 -7.674 1.476 1.00 95.00 137 LEU A O 1
ATOM 1019 N N . MET A 1 138 ? 1.738 -7.056 1.723 1.00 92.12 138 MET A N 1
ATOM 1020 C CA . MET A 1 138 ? 1.446 -6.895 0.290 1.00 92.12 138 MET A CA 1
ATOM 1021 C C . MET A 1 138 ? 2.479 -6.061 -0.499 1.00 92.12 138 MET A C 1
ATOM 1023 O O . MET A 1 138 ? 2.804 -6.446 -1.620 1.00 92.12 138 MET A O 1
ATOM 1027 N N . PRO A 1 139 ? 3.068 -4.975 0.040 1.00 88.62 139 PRO A N 1
ATOM 1028 C CA . PRO A 1 139 ? 4.137 -4.239 -0.639 1.00 88.62 139 PRO A CA 1
ATOM 1029 C C . PRO A 1 139 ? 5.364 -5.089 -1.006 1.00 88.62 139 PRO A C 1
ATOM 1031 O O . PRO A 1 139 ? 6.026 -4.790 -1.996 1.00 88.62 139 PRO A O 1
ATOM 1034 N N . LEU A 1 140 ? 5.650 -6.174 -0.276 1.00 91.19 140 LEU A N 1
ATOM 1035 C CA . LEU A 1 140 ? 6.720 -7.110 -0.645 1.00 91.19 140 LEU A CA 1
ATOM 1036 C C . LEU A 1 140 ? 6.435 -7.808 -1.975 1.00 91.19 140 LEU A C 1
ATOM 1038 O O . LEU A 1 140 ? 7.365 -8.119 -2.712 1.00 91.19 140 LEU A O 1
ATOM 1042 N N . LEU A 1 141 ? 5.159 -8.021 -2.307 1.00 91.00 141 LEU A N 1
ATOM 1043 C CA . LEU A 1 141 ? 4.782 -8.603 -3.588 1.00 91.00 141 LEU A CA 1
ATOM 1044 C C . LEU A 1 141 ? 5.086 -7.640 -4.743 1.00 91.00 141 LEU A C 1
ATOM 1046 O O . LEU A 1 141 ? 5.568 -8.087 -5.775 1.00 91.00 141 LEU A O 1
ATOM 1050 N N . ASN A 1 142 ? 4.909 -6.327 -4.552 1.00 89.81 142 ASN A N 1
ATOM 1051 C CA . ASN A 1 142 ? 5.382 -5.337 -5.529 1.00 89.81 142 ASN A CA 1
ATOM 1052 C C . ASN A 1 142 ? 6.907 -5.376 -5.680 1.00 89.81 142 ASN A C 1
ATOM 1054 O O . ASN A 1 142 ? 7.416 -5.288 -6.792 1.00 89.81 142 ASN A O 1
ATOM 1058 N N . LEU A 1 143 ? 7.639 -5.560 -4.581 1.00 89.31 143 LEU A N 1
ATOM 1059 C CA . LEU A 1 143 ? 9.097 -5.668 -4.623 1.00 89.31 143 LEU A CA 1
ATOM 1060 C C . LEU A 1 143 ? 9.564 -6.918 -5.393 1.00 89.31 143 LEU A C 1
ATOM 1062 O O . LEU A 1 143 ? 10.577 -6.874 -6.084 1.00 89.31 143 LEU A O 1
ATOM 1066 N N . LEU A 1 144 ? 8.797 -8.010 -5.335 1.00 90.19 144 LEU A N 1
ATOM 1067 C CA . LEU A 1 144 ? 9.057 -9.225 -6.112 1.00 90.19 144 LEU A CA 1
ATOM 1068 C C . LEU A 1 144 ? 8.813 -9.037 -7.620 1.00 90.19 144 LEU A C 1
ATOM 1070 O O . LEU A 1 144 ? 9.426 -9.732 -8.425 1.00 90.19 144 LEU A O 1
ATOM 1074 N N . LEU A 1 145 ? 7.953 -8.090 -8.012 1.00 89.38 145 LEU A N 1
ATOM 1075 C CA . LEU A 1 145 ? 7.717 -7.721 -9.416 1.00 89.38 145 LEU A CA 1
ATOM 1076 C C . LEU A 1 145 ? 8.794 -6.779 -9.976 1.00 89.38 145 LEU A C 1
ATOM 1078 O O . LEU A 1 145 ? 8.837 -6.537 -11.186 1.00 89.38 145 LEU A O 1
ATOM 1082 N N . LEU A 1 146 ? 9.675 -6.252 -9.119 1.00 88.06 146 LEU A N 1
ATOM 1083 C CA . LEU A 1 146 ? 10.715 -5.312 -9.520 1.00 88.06 146 LEU A CA 1
ATOM 1084 C C . LEU A 1 146 ? 11.623 -5.893 -10.619 1.00 88.06 146 LEU A C 1
ATOM 1086 O O . LEU A 1 146 ? 11.717 -5.254 -11.661 1.00 88.06 146 LEU A O 1
ATOM 1090 N N . PRO A 1 147 ? 12.204 -7.108 -10.499 1.00 86.94 147 PRO A N 1
ATOM 1091 C CA . PRO A 1 147 ? 13.088 -7.649 -11.533 1.00 86.94 147 PRO A CA 1
ATOM 1092 C C . PRO A 1 147 ? 12.391 -7.789 -12.887 1.00 86.94 147 PRO A C 1
ATOM 1094 O O . PRO A 1 147 ? 12.971 -7.434 -13.906 1.00 86.94 147 PRO A O 1
ATOM 1097 N N . LEU A 1 148 ? 11.124 -8.224 -12.899 1.00 85.69 148 LEU A N 1
ATOM 1098 C CA . LEU A 1 148 ? 10.334 -8.347 -14.129 1.00 85.69 148 LEU A CA 1
ATOM 1099 C C . LEU A 1 148 ? 10.214 -7.009 -14.864 1.00 85.69 148 LEU A C 1
ATOM 1101 O O . LEU A 1 148 ? 10.303 -6.981 -16.086 1.00 85.69 148 LEU A O 1
ATOM 1105 N N . SER A 1 149 ? 10.092 -5.909 -14.121 1.00 84.44 149 SER A N 1
ATOM 1106 C CA . SER A 1 149 ? 9.970 -4.558 -14.681 1.00 84.44 149 SER A CA 1
ATOM 1107 C C . SER A 1 149 ? 11.290 -4.007 -15.249 1.00 84.44 149 SER A C 1
ATOM 1109 O O . SER A 1 149 ? 11.270 -3.063 -16.030 1.00 84.44 149 SER A O 1
ATOM 1111 N N . PHE A 1 150 ? 12.439 -4.592 -14.885 1.00 83.75 150 PHE A N 1
ATOM 1112 C CA . PHE A 1 150 ? 13.767 -4.167 -15.356 1.00 83.75 150 PHE A CA 1
ATOM 1113 C C . PHE A 1 150 ? 14.425 -5.142 -16.342 1.00 83.75 150 PHE A C 1
ATOM 1115 O O . PHE A 1 150 ? 15.487 -4.833 -16.872 1.00 83.75 150 PHE A O 1
ATOM 1122 N N . THR A 1 151 ? 13.806 -6.292 -16.630 1.00 83.31 151 THR A N 1
ATOM 1123 C CA . THR A 1 151 ? 14.381 -7.342 -17.500 1.00 83.31 151 THR A CA 1
ATOM 1124 C C . THR A 1 151 ? 14.801 -6.859 -18.889 1.00 83.31 151 THR A C 1
ATOM 1126 O O . THR A 1 151 ? 15.761 -7.373 -19.448 1.00 83.31 151 THR A O 1
ATOM 1129 N N . GLU A 1 152 ? 14.110 -5.863 -19.438 1.00 86.00 152 GLU A N 1
ATOM 1130 C CA . GLU A 1 152 ? 14.317 -5.374 -20.809 1.00 86.00 152 GLU A CA 1
ATOM 1131 C C . GLU A 1 152 ? 15.040 -4.025 -20.865 1.00 86.00 152 GLU A C 1
ATOM 1133 O O . GLU A 1 152 ? 15.188 -3.425 -21.931 1.00 86.00 152 GLU A O 1
ATOM 1138 N N . PHE A 1 153 ? 15.478 -3.531 -19.708 1.00 84.56 153 PHE A N 1
ATOM 1139 C CA . PHE A 1 153 ? 16.019 -2.189 -19.562 1.00 84.56 153 PHE A CA 1
ATOM 1140 C C . PHE A 1 153 ? 17.350 -2.002 -20.305 1.00 84.56 153 PHE A C 1
ATOM 1142 O O . PHE A 1 153 ? 17.507 -1.038 -21.055 1.00 84.56 153 PHE A O 1
ATOM 1149 N N . ASP A 1 154 ? 18.279 -2.949 -20.161 1.00 82.69 154 ASP A N 1
ATOM 1150 C CA . ASP A 1 154 ? 19.610 -2.871 -20.779 1.00 82.69 154 ASP A CA 1
ATOM 1151 C C . ASP A 1 154 ? 19.538 -2.879 -22.307 1.00 82.69 154 ASP A C 1
ATOM 1153 O O . ASP A 1 154 ? 20.264 -2.140 -22.981 1.00 82.69 154 ASP A O 1
ATOM 1157 N N . ARG A 1 155 ? 18.624 -3.680 -22.870 1.00 84.12 155 ARG A N 1
ATOM 1158 C CA . ARG A 1 155 ? 18.378 -3.677 -24.312 1.00 84.12 155 ARG A CA 1
ATOM 1159 C C . ARG A 1 155 ? 17.750 -2.360 -24.759 1.00 84.12 155 ARG A C 1
ATOM 1161 O O . ARG A 1 155 ? 18.204 -1.800 -25.752 1.00 84.12 155 ARG A O 1
ATOM 1168 N N . GLY A 1 156 ? 16.793 -1.846 -23.983 1.00 85.12 156 GLY A N 1
ATOM 1169 C CA . GLY A 1 156 ? 16.226 -0.509 -24.147 1.00 85.12 156 GLY A CA 1
ATOM 1170 C C . GLY A 1 156 ? 17.305 0.561 -24.326 1.00 85.12 156 GLY A C 1
ATOM 1171 O O . GLY A 1 156 ? 17.331 1.252 -25.344 1.00 85.12 156 GLY A O 1
ATOM 1172 N N . ILE A 1 157 ? 18.241 0.647 -23.374 1.00 83.56 157 ILE A N 1
ATOM 1173 C CA . ILE A 1 157 ? 19.367 1.593 -23.437 1.00 83.56 157 ILE A CA 1
ATOM 1174 C C . ILE A 1 157 ? 20.243 1.332 -24.660 1.00 83.56 157 ILE A C 1
ATOM 1176 O O . ILE A 1 157 ? 20.541 2.263 -25.404 1.00 83.56 157 ILE A O 1
ATOM 1180 N N . THR A 1 158 ? 20.680 0.087 -24.855 1.00 83.31 158 THR A N 1
ATOM 1181 C CA . THR A 1 158 ? 21.669 -0.255 -25.888 1.00 83.31 158 THR A CA 1
ATOM 1182 C C . THR A 1 158 ? 21.150 0.071 -27.287 1.00 83.31 158 THR A C 1
ATOM 1184 O O . THR A 1 158 ? 21.869 0.658 -28.099 1.00 83.31 158 THR A O 1
ATOM 1187 N N . GLU A 1 159 ? 19.891 -0.273 -27.567 1.00 85.31 159 GLU A N 1
ATOM 1188 C CA . GLU A 1 159 ? 19.245 0.036 -28.842 1.00 85.31 159 GLU A CA 1
ATOM 1189 C C . GLU A 1 159 ? 18.993 1.542 -28.997 1.00 85.31 159 GLU A C 1
ATOM 1191 O O . GLU A 1 159 ? 19.214 2.070 -30.086 1.00 85.31 159 GLU A O 1
ATOM 1196 N N . ALA A 1 160 ? 18.621 2.251 -27.924 1.00 80.88 160 ALA A N 1
ATOM 1197 C CA . ALA A 1 160 ? 18.431 3.704 -27.952 1.00 80.88 160 ALA A CA 1
ATOM 1198 C C . ALA A 1 160 ? 19.730 4.484 -28.225 1.00 80.88 160 ALA A C 1
ATOM 1200 O O . ALA A 1 160 ? 19.682 5.563 -28.812 1.00 80.88 160 ALA A O 1
ATOM 1201 N N . THR A 1 161 ? 20.887 3.953 -27.820 1.00 79.31 161 THR A N 1
ATOM 1202 C CA . THR A 1 161 ? 22.197 4.570 -28.090 1.00 79.31 161 THR A CA 1
ATOM 1203 C C . THR A 1 161 ? 22.808 4.163 -29.430 1.00 79.31 161 THR A C 1
ATOM 1205 O O . THR A 1 161 ? 23.775 4.778 -29.860 1.00 79.31 161 THR A O 1
ATOM 1208 N N . ASN A 1 162 ? 22.281 3.147 -30.116 1.00 82.69 162 ASN A N 1
ATOM 1209 C CA . ASN A 1 162 ? 22.857 2.674 -31.373 1.00 82.69 162 ASN A CA 1
ATOM 1210 C C . ASN A 1 162 ? 22.304 3.483 -32.568 1.00 82.69 162 ASN A C 1
ATOM 1212 O O . ASN A 1 162 ? 21.126 3.335 -32.893 1.00 82.69 162 ASN A O 1
ATOM 1216 N N . PRO A 1 163 ? 23.130 4.281 -33.277 1.00 78.69 163 PRO A N 1
ATOM 1217 C CA . PRO A 1 163 ? 22.671 5.140 -34.376 1.00 78.69 163 PRO A CA 1
ATOM 1218 C C . PRO A 1 163 ? 22.181 4.363 -35.607 1.00 78.69 163 PRO A C 1
ATOM 1220 O O . PRO A 1 163 ? 21.546 4.939 -36.487 1.00 78.69 163 PRO A O 1
ATOM 1223 N N . TYR A 1 164 ? 22.462 3.061 -35.674 1.00 84.25 164 TYR A N 1
ATOM 1224 C CA . TYR A 1 164 ? 21.999 2.166 -36.732 1.00 84.25 164 TYR A CA 1
ATOM 1225 C C . TYR A 1 164 ? 20.787 1.327 -36.307 1.00 84.25 164 TYR A C 1
ATOM 1227 O O . TYR A 1 164 ? 20.317 0.494 -37.089 1.00 84.25 164 TYR A O 1
ATOM 1235 N N . SER A 1 165 ? 20.281 1.496 -35.078 1.00 83.38 165 SER A N 1
ATOM 1236 C CA . SER A 1 165 ? 19.098 0.764 -34.639 1.00 83.38 165 SER A CA 1
ATOM 1237 C C . SER A 1 165 ? 17.853 1.295 -35.352 1.00 83.38 165 SER A C 1
ATOM 1239 O O . SER A 1 165 ? 17.621 2.493 -35.487 1.00 83.38 165 SER A O 1
ATOM 1241 N N . SER A 1 166 ? 17.032 0.371 -35.840 1.00 80.44 166 SER A N 1
ATOM 1242 C CA . SER A 1 166 ? 15.715 0.655 -36.424 1.00 80.44 166 SER A CA 1
ATOM 1243 C C . SER A 1 166 ? 14.606 0.097 -35.531 1.00 80.44 166 SER A C 1
ATOM 1245 O O . SER A 1 166 ? 13.568 -0.369 -36.001 1.00 80.44 166 SER A O 1
ATOM 1247 N N . SER A 1 167 ? 14.842 0.100 -34.215 1.00 79.56 167 SER A N 1
ATOM 1248 C CA . SER A 1 167 ? 13.948 -0.525 -33.247 1.00 79.56 167 SER A CA 1
ATOM 1249 C C . SER A 1 167 ? 12.572 0.147 -33.271 1.00 79.56 167 SER A C 1
ATOM 1251 O O . SER A 1 167 ? 12.439 1.334 -32.975 1.00 79.56 167 SER A O 1
ATOM 1253 N N . THR A 1 168 ? 11.533 -0.618 -33.607 1.00 76.19 168 THR A N 1
ATOM 1254 C CA . THR A 1 168 ? 10.152 -0.118 -33.725 1.00 76.19 168 THR A CA 1
ATOM 1255 C C . THR A 1 168 ? 9.551 0.290 -32.374 1.00 76.19 168 THR A C 1
ATOM 1257 O O . THR A 1 168 ? 8.631 1.102 -32.330 1.00 76.19 168 THR A O 1
ATOM 1260 N N . TYR A 1 169 ? 10.083 -0.240 -31.267 1.00 79.62 169 TYR A N 1
ATOM 1261 C CA . TYR A 1 169 ? 9.548 -0.048 -29.915 1.00 79.62 169 TYR A CA 1
ATOM 1262 C C . TYR A 1 169 ? 10.585 0.506 -28.929 1.00 79.62 169 TYR A C 1
ATOM 1264 O O . TYR A 1 169 ? 10.604 0.106 -27.767 1.00 79.62 169 TYR A O 1
ATOM 1272 N N . GLY A 1 170 ? 11.471 1.394 -29.391 1.00 78.38 170 GLY A N 1
ATOM 1273 C CA . GLY A 1 170 ? 12.438 2.081 -28.523 1.00 78.38 170 GLY A CA 1
ATOM 1274 C C . GLY A 1 170 ? 13.319 1.128 -27.711 1.00 78.38 170 GLY A C 1
ATOM 1275 O O . GLY A 1 170 ? 13.504 1.338 -26.517 1.00 78.38 170 GLY A O 1
ATOM 1276 N N . GLY A 1 171 ? 13.790 0.047 -28.333 1.00 81.69 171 GLY A N 1
ATOM 1277 C CA . GLY A 1 171 ? 14.652 -0.934 -27.676 1.00 81.69 171 GLY A CA 1
ATOM 1278 C C . GLY A 1 171 ? 13.973 -2.121 -26.983 1.00 81.69 171 GLY A C 1
ATOM 1279 O O . GLY A 1 171 ? 14.653 -3.035 -26.510 1.00 81.69 171 GLY A O 1
ATOM 1280 N N . TYR A 1 172 ? 12.638 -2.148 -26.916 1.00 85.12 172 TYR A N 1
ATOM 1281 C CA . TYR A 1 172 ? 11.883 -3.236 -26.285 1.00 85.12 172 TYR A CA 1
ATOM 1282 C C . TYR A 1 172 ? 11.384 -4.274 -27.307 1.00 85.12 172 TYR A C 1
ATOM 1284 O O . TYR A 1 172 ? 10.928 -3.950 -28.400 1.00 85.12 172 TYR A O 1
ATOM 1292 N N . SER A 1 173 ? 11.395 -5.555 -26.939 1.00 88.38 173 SER A N 1
ATOM 1293 C CA . SER A 1 173 ? 10.765 -6.632 -27.708 1.00 88.38 173 SER A CA 1
ATOM 1294 C C . SER A 1 173 ? 9.278 -6.620 -27.454 1.00 88.38 173 SER A C 1
ATOM 1296 O O . SER A 1 173 ? 8.803 -6.242 -26.383 1.00 88.38 173 SER A O 1
ATOM 1298 N N . THR A 1 174 ? 8.539 -7.186 -28.399 1.00 88.75 174 THR A N 1
ATOM 1299 C CA . THR A 1 174 ? 7.122 -7.491 -28.220 1.00 88.75 174 THR A CA 1
ATOM 1300 C C . THR A 1 174 ? 6.870 -8.321 -26.954 1.00 88.75 174 THR A C 1
ATOM 1302 O O . THR A 1 174 ? 5.950 -8.017 -26.202 1.00 88.75 174 THR A O 1
ATOM 1305 N N . ALA A 1 175 ? 7.709 -9.325 -26.667 1.00 89.19 175 ALA A N 1
ATOM 1306 C CA . ALA A 1 175 ? 7.604 -10.128 -25.445 1.00 89.19 175 ALA A CA 1
ATOM 1307 C C . ALA A 1 175 ? 7.859 -9.298 -24.174 1.00 89.19 175 ALA A C 1
ATOM 1309 O O . ALA A 1 175 ? 7.124 -9.430 -23.198 1.00 89.19 175 ALA A O 1
ATOM 1310 N N . GLY A 1 176 ? 8.845 -8.403 -24.216 1.00 88.12 176 GLY A N 1
ATOM 1311 C CA . GLY A 1 176 ? 9.182 -7.487 -23.134 1.00 88.12 176 GLY A CA 1
ATOM 1312 C C . GLY A 1 176 ? 8.063 -6.502 -22.810 1.00 88.12 176 GLY A C 1
ATOM 1313 O O . GLY A 1 176 ? 7.700 -6.322 -21.651 1.00 88.12 176 GLY A O 1
ATOM 1314 N N . LEU A 1 177 ? 7.440 -5.927 -23.841 1.00 88.25 177 LEU A N 1
ATOM 1315 C CA . LEU A 1 177 ? 6.269 -5.060 -23.687 1.00 88.25 177 LEU A CA 1
ATOM 1316 C C . LEU A 1 177 ? 5.079 -5.802 -23.072 1.00 88.25 177 LEU A C 1
ATOM 1318 O O . LEU A 1 177 ? 4.390 -5.255 -22.211 1.00 88.25 177 LEU A O 1
ATOM 1322 N N . LEU A 1 178 ? 4.841 -7.052 -23.481 1.00 91.44 178 LEU A N 1
ATOM 1323 C CA . LEU A 1 178 ? 3.795 -7.883 -22.883 1.00 91.44 178 LEU A CA 1
ATOM 1324 C C . LEU A 1 178 ? 4.098 -8.189 -21.413 1.00 91.44 178 LEU A C 1
ATOM 1326 O O . LEU A 1 178 ? 3.212 -8.042 -20.572 1.00 91.44 178 LEU A O 1
ATOM 1330 N N . ALA A 1 179 ? 5.339 -8.559 -21.086 1.00 90.44 179 ALA A N 1
ATOM 1331 C CA . ALA A 1 179 ? 5.765 -8.797 -19.709 1.00 90.44 179 ALA A CA 1
ATOM 1332 C C . ALA A 1 179 ? 5.607 -7.538 -18.841 1.00 90.44 179 ALA A C 1
ATOM 1334 O O . ALA A 1 179 ? 5.081 -7.617 -17.729 1.00 90.44 179 ALA A O 1
ATOM 1335 N N . GLN A 1 180 ? 5.967 -6.368 -19.376 1.00 89.00 180 GLN A N 1
ATOM 1336 C CA . GLN A 1 180 ? 5.779 -5.086 -18.705 1.00 89.00 180 GLN A CA 1
ATOM 1337 C C . GLN A 1 180 ? 4.294 -4.771 -18.491 1.00 89.00 180 GLN A C 1
ATOM 1339 O O . GLN A 1 180 ? 3.903 -4.385 -17.390 1.00 89.00 180 GLN A O 1
ATOM 1344 N N . GLY A 1 181 ? 3.453 -4.987 -19.506 1.00 92.31 181 GLY A N 1
ATOM 1345 C CA . GLY A 1 181 ? 2.005 -4.814 -19.397 1.00 92.31 181 GLY A CA 1
ATOM 1346 C C . GLY A 1 181 ? 1.388 -5.729 -18.336 1.00 92.31 181 GLY A C 1
ATOM 1347 O O . GLY A 1 181 ? 0.588 -5.274 -17.517 1.00 92.31 181 GLY A O 1
ATOM 1348 N N . ILE A 1 182 ? 1.808 -6.996 -18.288 1.00 93.31 182 ILE A N 1
ATOM 1349 C CA . ILE A 1 182 ? 1.396 -7.955 -17.254 1.00 93.31 182 ILE A CA 1
ATOM 1350 C C . ILE A 1 182 ? 1.842 -7.469 -15.870 1.00 93.31 182 ILE A C 1
ATOM 1352 O O . ILE A 1 182 ? 1.014 -7.411 -14.964 1.00 93.31 182 ILE A O 1
ATOM 1356 N N . SER A 1 183 ? 3.106 -7.065 -15.711 1.00 91.94 183 SER A N 1
ATOM 1357 C CA . SER A 1 183 ? 3.630 -6.516 -14.451 1.00 91.94 183 SER A CA 1
ATOM 1358 C C . SER A 1 183 ? 2.786 -5.332 -13.961 1.00 91.94 183 SER A C 1
ATOM 1360 O O . SER A 1 183 ? 2.324 -5.321 -12.819 1.00 91.94 183 SER A O 1
ATOM 1362 N N . THR A 1 184 ? 2.466 -4.389 -14.854 1.00 92.75 184 THR A N 1
ATOM 1363 C CA . THR A 1 184 ? 1.611 -3.233 -14.550 1.00 92.75 184 THR A CA 1
ATOM 1364 C C . THR A 1 184 ? 0.204 -3.649 -14.114 1.00 92.75 184 THR A C 1
ATOM 1366 O O . THR A 1 184 ? -0.311 -3.133 -13.118 1.00 92.75 184 THR A O 1
ATOM 1369 N N . LEU A 1 185 ? -0.422 -4.605 -14.807 1.00 95.56 185 LEU A N 1
ATOM 1370 C CA . LEU A 1 185 ? -1.728 -5.139 -14.410 1.00 95.56 185 LEU A CA 1
ATOM 1371 C C . LEU A 1 185 ? -1.673 -5.823 -13.038 1.00 95.56 185 LEU A C 1
ATOM 1373 O O . LEU A 1 185 ? -2.594 -5.644 -12.238 1.00 95.56 185 LEU A O 1
ATOM 1377 N N . LEU A 1 186 ? -0.596 -6.553 -12.730 1.00 95.25 186 LEU A N 1
ATOM 1378 C CA . LEU A 1 186 ? -0.394 -7.156 -11.412 1.00 95.25 186 LEU A CA 1
ATOM 1379 C C . LEU A 1 186 ? -0.261 -6.090 -10.318 1.00 95.25 186 LEU A C 1
ATOM 1381 O O . LEU A 1 186 ? -0.868 -6.246 -9.260 1.00 95.25 186 LEU A O 1
ATOM 1385 N N . THR A 1 187 ? 0.451 -4.989 -10.564 1.00 93.44 187 THR A N 1
ATOM 1386 C CA . THR A 1 187 ? 0.527 -3.864 -9.616 1.00 93.44 187 THR A CA 1
ATOM 1387 C C . THR A 1 187 ? -0.857 -3.278 -9.325 1.00 93.44 187 THR A C 1
ATOM 1389 O O . THR A 1 187 ? -1.210 -3.072 -8.159 1.00 93.44 187 THR A O 1
ATOM 1392 N N . PHE A 1 188 ? -1.686 -3.067 -10.352 1.00 95.12 188 PHE A N 1
ATOM 1393 C CA . PHE A 1 188 ? -3.067 -2.614 -10.155 1.00 95.12 188 PHE A CA 1
ATOM 1394 C C . PHE A 1 188 ? -3.923 -3.652 -9.420 1.00 95.12 188 PHE A C 1
ATOM 1396 O O . PHE A 1 188 ? -4.702 -3.285 -8.537 1.00 95.12 188 PHE A O 1
ATOM 1403 N N . ALA A 1 189 ? -3.753 -4.941 -9.720 1.00 96.81 189 ALA A N 1
ATOM 1404 C CA . ALA A 1 189 ? -4.445 -6.021 -9.023 1.00 96.81 189 ALA A C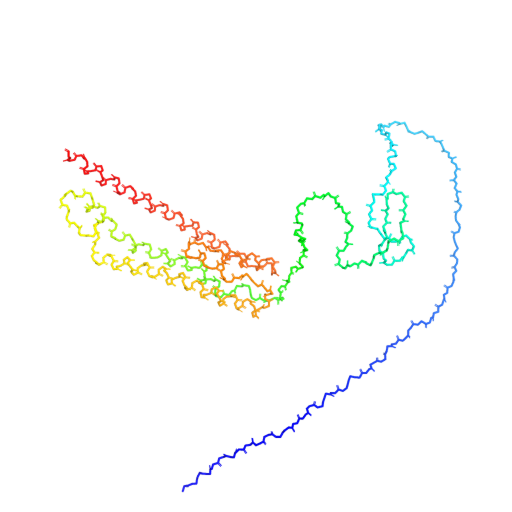A 1
ATOM 1405 C C . ALA A 1 189 ? -4.062 -6.081 -7.533 1.00 96.81 189 ALA A C 1
ATOM 1407 O O . ALA A 1 189 ? -4.934 -6.251 -6.681 1.00 96.81 189 ALA A O 1
ATOM 1408 N N . ILE A 1 190 ? -2.786 -5.869 -7.202 1.00 96.06 190 ILE A N 1
ATOM 1409 C CA . ILE A 1 190 ? -2.287 -5.763 -5.824 1.00 96.06 190 ILE A CA 1
ATOM 1410 C C . ILE A 1 190 ? -2.921 -4.568 -5.109 1.00 96.06 190 ILE A C 1
ATOM 1412 O O . ILE A 1 190 ? -3.421 -4.715 -3.992 1.00 96.06 190 ILE A O 1
ATOM 1416 N N . ALA A 1 191 ? -2.958 -3.396 -5.747 1.00 95.88 191 ALA A N 1
ATOM 1417 C CA . ALA A 1 191 ? -3.593 -2.215 -5.167 1.00 95.88 191 ALA A CA 1
ATOM 1418 C C . ALA A 1 191 ? -5.100 -2.435 -4.928 1.00 95.88 191 ALA A C 1
ATOM 1420 O O . ALA A 1 191 ? -5.608 -2.123 -3.848 1.00 95.88 191 ALA A O 1
ATOM 1421 N N . ALA A 1 192 ? -5.804 -3.045 -5.885 1.00 97.31 192 ALA A N 1
ATOM 142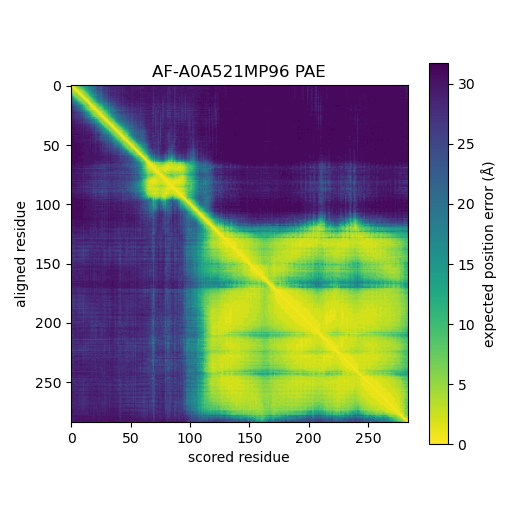2 C CA . ALA A 1 192 ? -7.207 -3.425 -5.730 1.00 97.31 192 ALA A CA 1
ATOM 1423 C C . ALA A 1 192 ? -7.403 -4.428 -4.581 1.00 97.31 192 ALA A C 1
ATOM 1425 O O . ALA A 1 192 ? -8.307 -4.259 -3.759 1.00 97.31 192 ALA A O 1
ATOM 1426 N N . ALA A 1 193 ? -6.522 -5.425 -4.463 1.00 97.62 193 ALA A N 1
ATOM 1427 C CA . ALA A 1 193 ? -6.543 -6.385 -3.365 1.00 97.62 193 ALA A CA 1
ATOM 1428 C C . ALA A 1 193 ? -6.352 -5.698 -2.005 1.00 97.62 193 ALA A C 1
ATOM 1430 O O . ALA A 1 193 ? -7.094 -6.005 -1.073 1.00 97.62 193 ALA A O 1
ATOM 1431 N N . ILE A 1 194 ? -5.435 -4.728 -1.886 1.00 97.31 194 ILE A N 1
ATOM 1432 C CA . ILE A 1 194 ? -5.257 -3.932 -0.660 1.00 97.31 194 ILE A CA 1
ATOM 1433 C C . ILE A 1 194 ? -6.561 -3.220 -0.286 1.00 97.31 194 ILE A C 1
ATOM 1435 O O . ILE A 1 194 ? -6.991 -3.319 0.863 1.00 97.31 194 ILE A O 1
ATOM 1439 N N . ILE A 1 195 ? -7.222 -2.557 -1.240 1.00 97.62 195 ILE A N 1
ATOM 1440 C CA . ILE A 1 195 ? -8.481 -1.833 -0.998 1.00 97.62 195 ILE A CA 1
ATOM 1441 C C . ILE A 1 195 ? -9.580 -2.792 -0.514 1.00 97.62 195 ILE A C 1
ATOM 1443 O O . ILE A 1 195 ? -10.258 -2.526 0.486 1.00 97.62 195 ILE A O 1
ATOM 1447 N N . VAL A 1 196 ? -9.725 -3.940 -1.180 1.00 98.12 196 VAL A N 1
ATOM 1448 C CA . VAL A 1 196 ? -10.700 -4.979 -0.816 1.00 98.12 196 VAL A CA 1
ATOM 1449 C C . VAL A 1 196 ? -10.403 -5.552 0.574 1.00 98.12 196 VAL A C 1
ATOM 1451 O O . VAL A 1 196 ? -11.305 -5.651 1.412 1.00 98.12 196 VAL A O 1
ATOM 1454 N N . LEU A 1 197 ? -9.141 -5.869 0.876 1.00 97.94 197 LEU A N 1
ATOM 1455 C CA . LEU A 1 197 ? -8.735 -6.337 2.202 1.00 97.94 197 LEU A CA 1
ATOM 1456 C C . LEU A 1 197 ? -8.988 -5.275 3.278 1.00 97.94 197 LEU A C 1
ATOM 1458 O O . LEU A 1 197 ? -9.473 -5.615 4.357 1.00 97.94 197 LEU A O 1
ATOM 1462 N N . SER A 1 198 ? -8.714 -3.998 3.003 1.00 97.38 198 SER A N 1
ATOM 1463 C CA . SER A 1 198 ? -8.994 -2.887 3.921 1.00 97.38 198 SER A CA 1
ATOM 1464 C C . SER A 1 198 ? -10.485 -2.740 4.216 1.00 97.38 198 SER A C 1
ATOM 1466 O O . SER A 1 198 ? -10.865 -2.437 5.351 1.00 97.38 198 SER A O 1
ATOM 1468 N N . TYR A 1 199 ? -11.351 -2.991 3.234 1.00 97.81 199 TYR A N 1
ATOM 1469 C CA . TYR A 1 199 ? -12.794 -3.037 3.459 1.00 97.81 199 TYR A CA 1
ATOM 1470 C C . TYR A 1 199 ? -13.189 -4.179 4.412 1.00 97.81 199 TYR A C 1
ATOM 1472 O O . TYR A 1 199 ? -13.935 -3.955 5.377 1.00 97.81 199 TYR A O 1
ATOM 1480 N N . PHE A 1 200 ? -12.665 -5.390 4.189 1.00 97.94 200 PHE A N 1
ATOM 1481 C CA . PHE A 1 200 ? -12.930 -6.534 5.067 1.00 97.94 200 PHE A CA 1
ATOM 1482 C C . PHE A 1 200 ? -12.377 -6.325 6.476 1.00 97.94 200 PHE A C 1
ATOM 1484 O O . PHE A 1 200 ? -13.068 -6.633 7.448 1.00 97.94 200 PHE A O 1
ATOM 1491 N N . ASP A 1 201 ? -11.188 -5.741 6.595 1.00 96.69 201 ASP A N 1
ATOM 1492 C CA . ASP A 1 201 ? -10.565 -5.407 7.872 1.00 96.69 201 ASP A CA 1
ATOM 1493 C C . ASP A 1 201 ? -11.394 -4.381 8.651 1.00 96.69 201 ASP A C 1
ATOM 1495 O O . ASP A 1 201 ? -11.719 -4.586 9.820 1.00 96.69 201 ASP A O 1
ATOM 1499 N N . HIS A 1 202 ? -11.861 -3.328 7.978 1.00 95.81 202 HIS A N 1
ATOM 1500 C CA . HIS A 1 202 ? -12.754 -2.340 8.574 1.00 95.81 202 HIS A CA 1
ATOM 1501 C C . HIS A 1 202 ? -14.066 -2.974 9.069 1.00 95.81 202 HIS A C 1
ATOM 1503 O O . HIS A 1 202 ? -14.569 -2.635 10.146 1.00 95.81 202 HIS A O 1
ATOM 1509 N N . ARG A 1 203 ? -14.636 -3.920 8.312 1.00 95.88 203 ARG A N 1
ATOM 1510 C CA . ARG A 1 203 ? -15.830 -4.669 8.738 1.00 95.88 203 ARG A CA 1
ATOM 1511 C C . ARG A 1 203 ? -15.527 -5.608 9.908 1.00 95.88 203 ARG A C 1
ATOM 1513 O O . ARG A 1 203 ? -16.362 -5.728 10.803 1.00 95.88 203 ARG A O 1
ATOM 1520 N N . TRP A 1 204 ? -14.355 -6.234 9.919 1.00 95.12 204 TRP A N 1
ATOM 1521 C CA . TRP A 1 204 ? -13.885 -7.076 11.014 1.00 95.12 204 TRP A CA 1
ATOM 1522 C C . TRP A 1 204 ? -13.699 -6.263 12.303 1.00 95.12 204 TRP A C 1
ATOM 1524 O O . TRP A 1 204 ? -14.230 -6.653 13.337 1.00 95.12 204 TRP A O 1
ATOM 1534 N N . LEU A 1 205 ? -13.080 -5.081 12.250 1.00 93.31 205 LEU A N 1
ATOM 1535 C CA . LEU A 1 205 ? -12.934 -4.196 13.414 1.00 93.31 205 LEU A CA 1
ATOM 1536 C C . LEU A 1 205 ? -14.289 -3.784 14.004 1.00 93.31 205 LEU A C 1
ATOM 1538 O O . LEU A 1 205 ? -14.477 -3.845 15.219 1.00 93.31 205 LEU A O 1
ATOM 1542 N N . ARG A 1 206 ? -15.262 -3.425 13.154 1.00 93.19 206 ARG A N 1
ATOM 1543 C CA . ARG A 1 206 ? -16.622 -3.083 13.614 1.00 93.19 206 ARG A CA 1
ATOM 1544 C C . ARG A 1 206 ? -17.306 -4.248 14.329 1.00 93.19 206 ARG A C 1
ATOM 1546 O O . ARG A 1 206 ? -17.970 -4.028 15.334 1.00 93.19 206 ARG A O 1
ATOM 1553 N N . ARG A 1 207 ? -17.114 -5.479 13.843 1.00 92.75 207 ARG A N 1
ATOM 1554 C CA . ARG A 1 207 ? -17.646 -6.695 14.486 1.00 92.75 207 ARG A CA 1
ATOM 1555 C C . ARG A 1 207 ? -16.996 -6.984 15.841 1.00 92.75 207 ARG A C 1
ATOM 1557 O O . ARG A 1 207 ? -17.654 -7.543 16.703 1.00 92.75 207 ARG A O 1
ATOM 1564 N N . ASN A 1 208 ? -15.746 -6.569 16.038 1.00 90.81 208 ASN A N 1
ATOM 1565 C CA . ASN A 1 208 ? -14.994 -6.764 17.281 1.00 90.81 208 ASN A CA 1
ATOM 1566 C C . ASN A 1 208 ? -15.113 -5.581 18.267 1.00 90.81 208 ASN A C 1
ATOM 1568 O O . ASN A 1 208 ? -14.286 -5.436 19.163 1.00 90.81 208 ASN A O 1
ATOM 1572 N N . GLY A 1 209 ? -16.117 -4.711 18.107 1.00 89.31 209 GLY A N 1
ATOM 1573 C CA . GLY A 1 209 ? -16.415 -3.652 19.079 1.00 89.31 209 GLY A CA 1
ATOM 1574 C C . GLY A 1 209 ? -15.627 -2.350 18.905 1.00 89.31 209 GLY A C 1
ATOM 1575 O O . GLY A 1 209 ? -15.718 -1.463 19.751 1.00 89.31 209 GLY A O 1
ATOM 1576 N N . PHE A 1 210 ? -14.885 -2.170 17.806 1.00 90.19 210 PHE A N 1
ATOM 1577 C CA . PHE A 1 210 ? -14.270 -0.873 17.512 1.00 90.19 210 PHE A CA 1
ATOM 1578 C C . PHE A 1 210 ? -15.330 0.126 17.024 1.00 90.19 210 PHE A C 1
ATOM 1580 O O . PHE A 1 210 ? -15.776 0.077 15.876 1.00 90.19 210 PHE A O 1
ATOM 1587 N N . VAL A 1 211 ? -15.699 1.082 17.880 1.00 86.88 211 VAL A N 1
ATOM 1588 C CA . VAL A 1 211 ? -16.679 2.141 17.574 1.00 86.88 211 VAL A CA 1
ATOM 1589 C C . VAL A 1 211 ? -16.080 3.166 16.607 1.00 86.88 211 VAL A C 1
ATOM 1591 O O . VAL A 1 211 ? -15.151 3.870 16.974 1.00 86.88 211 VAL A O 1
ATOM 1594 N N . ARG A 1 212 ? -16.577 3.288 15.369 1.00 87.56 212 ARG A N 1
ATOM 1595 C CA . ARG A 1 212 ? -16.011 4.186 14.328 1.00 87.56 212 ARG A CA 1
ATOM 1596 C C . ARG A 1 212 ? -14.505 3.934 14.075 1.00 87.56 212 ARG A C 1
ATOM 1598 O O . ARG A 1 212 ? -13.672 4.752 14.475 1.00 87.56 212 ARG A O 1
ATOM 1605 N N . PRO A 1 213 ? -14.122 2.784 13.489 1.00 91.81 213 PRO A N 1
ATOM 1606 C CA . PRO A 1 213 ? -12.731 2.522 13.127 1.00 91.81 213 PRO A CA 1
ATOM 1607 C C . PRO A 1 213 ? -12.295 3.400 11.946 1.00 91.81 213 PRO A C 1
ATOM 1609 O O . PRO A 1 213 ? -13.128 4.017 11.280 1.00 91.81 213 PRO A O 1
ATOM 1612 N N . PHE A 1 214 ? -10.988 3.435 11.668 1.00 94.44 214 PHE A N 1
ATOM 1613 C CA . PHE A 1 214 ? -10.437 4.197 10.545 1.00 94.44 214 PHE A CA 1
ATOM 1614 C C . PHE A 1 214 ? -11.108 3.809 9.226 1.00 94.44 214 PHE A C 1
ATOM 1616 O O . PHE A 1 214 ? -11.313 2.620 8.953 1.00 94.44 214 PHE A O 1
ATOM 1623 N N . HIS A 1 215 ? -11.469 4.798 8.413 1.00 95.94 215 HIS A N 1
ATOM 1624 C CA . HIS A 1 215 ? -12.239 4.548 7.203 1.00 95.94 215 HIS A CA 1
ATOM 1625 C C . HIS A 1 215 ? -11.385 3.812 6.163 1.00 95.94 215 HIS A C 1
ATOM 1627 O O . HIS A 1 215 ? -10.289 4.247 5.824 1.00 95.94 215 HIS A O 1
ATOM 1633 N N . TRP A 1 216 ? -11.903 2.706 5.624 1.00 97.00 216 TRP A N 1
ATOM 1634 C CA . TRP A 1 216 ? -11.223 1.921 4.588 1.00 97.00 216 TRP A CA 1
ATOM 1635 C C . TRP A 1 216 ? -10.879 2.717 3.318 1.00 97.00 216 TRP A C 1
ATOM 1637 O O . TRP A 1 216 ? -9.921 2.358 2.648 1.00 97.00 216 TRP A O 1
ATOM 1647 N N . ALA A 1 217 ? -11.588 3.809 3.002 1.00 96.56 217 ALA A N 1
ATOM 1648 C CA . ALA A 1 217 ? -11.331 4.632 1.816 1.00 96.56 217 ALA A CA 1
ATOM 1649 C C . ALA A 1 217 ? -9.915 5.241 1.803 1.00 96.56 217 ALA A C 1
ATOM 1651 O O . ALA A 1 217 ? -9.333 5.466 0.751 1.00 96.56 217 ALA A O 1
ATOM 1652 N N . TRP A 1 218 ? -9.281 5.409 2.962 1.00 97.31 218 TRP A N 1
ATOM 1653 C CA . TRP A 1 218 ? -7.880 5.833 3.018 1.00 97.31 218 TRP A CA 1
ATOM 1654 C C . TRP A 1 218 ? -6.894 4.804 2.431 1.00 97.31 218 TRP A C 1
ATOM 1656 O O . TRP A 1 218 ? -5.714 5.104 2.287 1.00 97.31 218 TRP A O 1
ATOM 1666 N N . SER A 1 219 ? -7.352 3.602 2.067 1.00 96.12 219 SER A N 1
ATOM 1667 C CA . SER A 1 219 ? -6.556 2.615 1.324 1.00 96.12 219 SER A CA 1
ATOM 1668 C C . SER A 1 219 ? -6.374 2.956 -0.157 1.00 96.12 219 SER A C 1
ATOM 1670 O O . SER A 1 219 ? -5.463 2.409 -0.767 1.00 96.12 219 SER A O 1
ATOM 1672 N N . PHE A 1 220 ? -7.139 3.895 -0.732 1.00 96.88 220 PHE A N 1
ATOM 1673 C CA . PHE A 1 220 ? -6.929 4.348 -2.118 1.00 96.88 220 PHE A CA 1
ATOM 1674 C C . PHE A 1 220 ? -5.534 4.952 -2.344 1.00 96.88 220 PHE A C 1
ATOM 1676 O O . PHE A 1 220 ? -5.003 4.883 -3.447 1.00 96.88 220 PHE A O 1
ATOM 1683 N N . PHE A 1 221 ? -4.886 5.448 -1.287 1.00 96.06 221 PHE A N 1
ATOM 1684 C CA . PHE A 1 221 ? -3.489 5.887 -1.324 1.00 96.06 221 PHE A CA 1
ATOM 1685 C C . PHE A 1 221 ? -2.494 4.760 -1.650 1.00 96.06 221 PHE A C 1
ATOM 1687 O O . PHE A 1 221 ? -1.357 5.046 -2.022 1.00 96.06 221 PHE A O 1
ATOM 1694 N N . ALA A 1 222 ? -2.914 3.490 -1.599 1.00 92.06 222 ALA A N 1
ATOM 1695 C CA . ALA A 1 222 ? -2.133 2.371 -2.119 1.00 92.06 222 ALA A CA 1
ATOM 1696 C C . ALA A 1 222 ? -1.851 2.502 -3.626 1.00 92.06 222 ALA A C 1
ATOM 1698 O O . ALA A 1 222 ? -0.807 2.037 -4.071 1.00 92.06 222 ALA A O 1
ATOM 1699 N N . LEU A 1 223 ? -2.716 3.188 -4.390 1.00 93.12 223 LEU A N 1
ATOM 1700 C CA . LEU A 1 223 ? -2.490 3.485 -5.814 1.00 93.12 223 LEU A CA 1
ATOM 1701 C C . LEU A 1 223 ? -1.263 4.377 -6.046 1.00 93.12 223 LEU A C 1
ATOM 1703 O O . LEU A 1 223 ? -0.654 4.315 -7.105 1.00 93.12 223 LEU A O 1
ATOM 1707 N N . VAL A 1 224 ? -0.895 5.182 -5.048 1.00 92.50 224 VAL A N 1
ATOM 1708 C CA . VAL A 1 224 ? 0.288 6.059 -5.068 1.00 92.50 224 VAL A CA 1
ATOM 1709 C C . VAL A 1 224 ? 1.402 5.483 -4.180 1.00 92.50 224 VAL A C 1
ATOM 1711 O O . VAL A 1 224 ? 2.371 6.159 -3.856 1.00 92.50 224 VAL A O 1
ATOM 1714 N N . GLY A 1 225 ? 1.267 4.229 -3.735 1.00 89.00 225 GLY A N 1
ATOM 1715 C CA . GLY A 1 225 ? 2.273 3.577 -2.902 1.00 89.00 225 GLY A CA 1
ATOM 1716 C C . GLY A 1 225 ? 2.397 4.168 -1.494 1.00 89.00 225 GLY A C 1
ATOM 1717 O O . GLY A 1 225 ? 3.501 4.245 -0.970 1.00 89.00 225 GLY A O 1
ATOM 1718 N N . ALA A 1 226 ? 1.299 4.578 -0.851 1.00 91.38 226 ALA A N 1
ATOM 1719 C CA . ALA A 1 226 ? 1.327 5.057 0.533 1.00 91.38 226 ALA A CA 1
ATOM 1720 C C . ALA A 1 226 ? 0.438 4.204 1.471 1.00 91.38 226 ALA A C 1
ATOM 1722 O O . ALA A 1 226 ? -0.762 4.054 1.224 1.00 91.38 226 ALA A O 1
ATOM 1723 N N . PRO A 1 227 ? 0.966 3.688 2.605 1.00 93.50 227 PRO A N 1
ATOM 1724 C CA . PRO A 1 227 ? 0.245 2.789 3.517 1.00 93.50 227 PRO A CA 1
ATOM 1725 C C . PRO A 1 227 ? -0.650 3.527 4.524 1.00 93.50 227 PRO A C 1
ATOM 1727 O O . PRO A 1 227 ? -0.723 3.164 5.702 1.00 93.50 227 PRO A O 1
ATOM 1730 N N . VAL A 1 228 ? -1.348 4.575 4.081 1.00 95.94 228 VAL A N 1
ATOM 1731 C CA . VAL A 1 228 ? -2.114 5.481 4.957 1.00 95.94 228 VAL A CA 1
ATOM 1732 C C . VAL A 1 228 ? -3.132 4.716 5.801 1.00 95.94 228 VAL A C 1
ATOM 1734 O O . VAL A 1 228 ? -3.239 4.942 7.006 1.00 95.94 228 VAL A O 1
ATOM 1737 N N . TYR A 1 229 ? -3.833 3.751 5.199 1.00 96.38 229 TYR A N 1
ATOM 1738 C CA . TYR A 1 229 ? -4.773 2.902 5.926 1.00 96.38 229 TYR A CA 1
ATOM 1739 C C . TYR A 1 229 ? -4.112 2.085 7.037 1.00 96.38 229 TYR A C 1
ATOM 1741 O O . TYR A 1 229 ? -4.608 2.099 8.165 1.00 96.38 229 TYR A O 1
ATOM 1749 N N . ALA A 1 230 ? -2.999 1.405 6.742 1.00 95.06 230 ALA A N 1
ATOM 1750 C CA . ALA A 1 230 ? -2.286 0.554 7.696 1.00 95.06 230 ALA A CA 1
ATOM 1751 C C . ALA A 1 230 ? -1.725 1.351 8.884 1.00 95.06 230 ALA A C 1
ATOM 1753 O O . ALA A 1 230 ? -1.823 0.914 10.035 1.00 95.06 230 ALA A O 1
ATOM 1754 N N . ILE A 1 231 ? -1.231 2.562 8.624 1.00 94.69 231 ILE A N 1
ATOM 1755 C CA . ILE A 1 231 ? -0.769 3.480 9.667 1.00 94.69 231 ILE A CA 1
ATOM 1756 C C . ILE A 1 231 ? -1.965 4.011 10.471 1.00 94.69 231 ILE A C 1
ATOM 1758 O O . ILE A 1 231 ? -2.010 3.836 11.690 1.00 94.69 231 ILE A O 1
ATOM 1762 N N . GLY A 1 232 ? -2.983 4.578 9.819 1.00 94.69 232 GLY A N 1
ATOM 1763 C CA . GLY A 1 232 ? -4.132 5.196 10.494 1.00 94.69 232 GLY A CA 1
ATOM 1764 C C . GLY A 1 232 ? -4.896 4.235 11.411 1.00 94.69 232 GLY A C 1
ATOM 1765 O O . GLY A 1 232 ? -5.193 4.566 12.565 1.00 94.69 232 GLY A O 1
ATOM 1766 N N . ARG A 1 233 ? -5.143 2.998 10.958 1.00 94.62 233 ARG A N 1
ATOM 1767 C CA . ARG A 1 233 ? -5.794 1.966 11.787 1.00 94.62 233 ARG A CA 1
ATOM 1768 C C . ARG A 1 233 ? -4.969 1.580 13.016 1.00 94.62 233 ARG A C 1
ATOM 1770 O O . ARG A 1 233 ? -5.549 1.352 14.073 1.00 94.62 233 ARG A O 1
ATOM 1777 N N . SER A 1 234 ? -3.642 1.517 12.894 1.00 93.50 234 SER A N 1
ATOM 1778 C CA . SER A 1 234 ? -2.749 1.083 13.976 1.00 93.50 234 SER A CA 1
ATOM 1779 C C . SER A 1 234 ? -2.666 2.134 15.086 1.00 93.50 234 SER A C 1
ATOM 1781 O O . SER A 1 234 ? -2.688 1.797 16.270 1.00 93.50 234 SER A O 1
ATOM 1783 N N . VAL A 1 235 ? -2.700 3.420 14.718 1.00 92.75 235 VAL A N 1
ATOM 1784 C CA . VAL A 1 235 ? -2.772 4.540 15.665 1.00 92.75 235 VAL A CA 1
ATOM 1785 C C . VAL A 1 235 ? -4.099 4.525 16.424 1.00 92.75 235 VAL A C 1
ATOM 1787 O O . VAL A 1 235 ? -4.103 4.645 17.650 1.00 92.75 235 VAL A O 1
ATOM 1790 N N . ILE A 1 236 ? -5.225 4.339 15.726 1.00 91.94 236 ILE A N 1
ATOM 1791 C CA . ILE A 1 236 ? -6.545 4.247 16.370 1.00 91.94 236 ILE A CA 1
ATOM 1792 C C . ILE A 1 236 ? -6.628 3.012 17.274 1.00 91.94 236 ILE A C 1
ATOM 1794 O O . ILE A 1 236 ? -7.130 3.109 18.394 1.00 91.94 236 ILE A O 1
ATOM 1798 N N . ALA A 1 237 ? -6.088 1.873 16.836 1.00 91.38 237 ALA A N 1
ATOM 1799 C CA . ALA A 1 237 ? -6.027 0.662 17.646 1.00 91.38 237 ALA A CA 1
ATOM 1800 C C . ALA A 1 237 ? -5.202 0.865 18.925 1.00 91.38 237 ALA A C 1
ATOM 1802 O O . ALA A 1 237 ? -5.672 0.524 20.014 1.00 91.38 237 ALA A O 1
ATOM 1803 N N . ARG A 1 238 ? -4.034 1.514 18.819 1.00 91.50 238 ARG A N 1
ATOM 1804 C CA . ARG A 1 238 ? -3.176 1.850 19.964 1.00 91.50 238 ARG A CA 1
ATOM 1805 C C . ARG A 1 238 ? -3.867 2.789 20.940 1.00 91.50 238 ARG A C 1
ATOM 1807 O O . ARG A 1 238 ? -3.823 2.543 22.140 1.00 91.50 238 ARG A O 1
ATOM 1814 N N . ARG A 1 239 ? -4.531 3.835 20.442 1.00 89.38 239 ARG A N 1
ATOM 1815 C CA . ARG A 1 239 ? -5.227 4.816 21.289 1.00 89.38 239 ARG A CA 1
ATOM 1816 C C . ARG A 1 239 ? -6.387 4.210 22.079 1.00 89.38 239 ARG A C 1
ATOM 1818 O O . ARG A 1 239 ? -6.696 4.721 23.144 1.00 89.38 239 ARG A O 1
ATOM 1825 N N . ARG A 1 240 ? -7.025 3.149 21.572 1.00 89.06 240 ARG A N 1
ATOM 1826 C CA . ARG A 1 240 ? -8.235 2.578 22.190 1.00 89.06 240 ARG A CA 1
ATOM 1827 C C . ARG A 1 240 ? -8.029 1.275 22.951 1.00 89.06 240 ARG A C 1
ATOM 1829 O O . ARG A 1 240 ? -8.818 0.973 23.837 1.00 89.06 240 ARG A O 1
ATOM 1836 N N . SER A 1 241 ? -7.015 0.493 22.585 1.00 88.38 241 SER A N 1
ATOM 1837 C CA . SER A 1 241 ? -6.712 -0.798 23.223 1.00 88.38 241 SER A CA 1
ATOM 1838 C C . SER A 1 241 ? -5.370 -0.814 23.961 1.00 88.38 241 SER A C 1
ATOM 1840 O O . SER A 1 241 ? -5.037 -1.810 24.594 1.00 88.38 241 SER A O 1
ATOM 1842 N N . GLY A 1 242 ? -4.547 0.234 23.823 1.00 86.12 242 GLY A N 1
ATOM 1843 C CA . GLY A 1 242 ? -3.160 0.261 24.308 1.00 86.12 242 GLY A CA 1
ATOM 1844 C C . GLY A 1 242 ? -2.191 -0.620 23.504 1.00 86.12 242 GLY A C 1
ATOM 1845 O O . GLY A 1 242 ? -0.982 -0.563 23.717 1.00 86.12 242 GLY A O 1
ATOM 1846 N N . ARG A 1 243 ? -2.692 -1.414 22.547 1.00 87.31 243 ARG A N 1
ATOM 1847 C CA . ARG A 1 243 ? -1.945 -2.400 21.746 1.00 87.31 243 ARG A CA 1
ATOM 1848 C C . ARG A 1 243 ? -2.105 -2.098 20.252 1.00 87.31 243 ARG A C 1
ATOM 1850 O O . ARG A 1 243 ? -2.952 -1.304 19.861 1.00 87.31 243 ARG A O 1
ATOM 1857 N N . GLY A 1 244 ? -1.304 -2.733 19.395 1.00 87.12 244 GLY A N 1
ATOM 1858 C CA . GLY A 1 244 ? -1.481 -2.618 17.937 1.00 87.12 244 GLY A CA 1
ATOM 1859 C C . GLY A 1 244 ? -0.515 -1.687 17.207 1.00 87.12 244 GLY A C 1
ATOM 1860 O O . GLY A 1 244 ? -0.798 -1.324 16.072 1.00 87.12 244 GLY A O 1
ATOM 1861 N N . ILE A 1 245 ? 0.627 -1.317 17.804 1.00 92.81 245 ILE A N 1
ATOM 1862 C CA . ILE A 1 245 ? 1.635 -0.476 17.127 1.00 92.81 245 ILE A CA 1
ATOM 1863 C C . ILE A 1 245 ? 2.492 -1.248 16.108 1.00 92.81 245 ILE A C 1
ATOM 1865 O O . ILE A 1 245 ? 3.019 -0.656 15.177 1.00 92.81 245 ILE A O 1
ATOM 1869 N N . ALA A 1 246 ? 2.626 -2.571 16.252 1.00 94.19 246 ALA A N 1
ATOM 1870 C CA . ALA A 1 246 ? 3.512 -3.383 15.407 1.00 94.19 246 ALA A CA 1
ATOM 1871 C C . ALA A 1 246 ? 3.300 -3.204 13.884 1.00 94.19 246 ALA A C 1
ATOM 1873 O O . ALA A 1 246 ? 4.285 -2.997 13.180 1.00 94.19 246 ALA A O 1
ATOM 1874 N N . PRO A 1 247 ? 2.062 -3.186 13.349 1.00 93.62 247 PRO A N 1
ATOM 1875 C CA . PRO A 1 247 ? 1.836 -3.053 11.915 1.00 93.62 247 PRO A CA 1
ATOM 1876 C C . PRO A 1 247 ? 2.223 -1.673 11.382 1.00 93.62 247 PRO A C 1
ATOM 1878 O O . PRO A 1 247 ? 2.560 -1.545 10.208 1.00 93.62 247 PRO A O 1
ATOM 1881 N N . MET A 1 248 ? 2.216 -0.650 12.246 1.00 94.50 248 MET A N 1
ATOM 1882 C CA . MET A 1 248 ? 2.725 0.681 11.927 1.00 94.50 248 MET A CA 1
ATOM 1883 C C . MET A 1 248 ? 4.214 0.608 11.596 1.00 94.50 248 MET A C 1
ATOM 1885 O O . MET A 1 248 ? 4.620 1.006 10.511 1.00 94.50 248 MET A O 1
ATOM 1889 N N . TRP A 1 249 ? 5.009 0.059 12.519 1.00 96.00 249 TRP A N 1
ATOM 1890 C CA . TRP A 1 249 ? 6.459 -0.052 12.375 1.00 96.00 249 TRP A CA 1
ATOM 1891 C C . TRP A 1 249 ? 6.851 -0.929 11.196 1.00 96.00 249 TRP A C 1
ATOM 1893 O O . TRP A 1 249 ? 7.730 -0.550 10.431 1.00 96.00 249 TRP A O 1
ATOM 1903 N N . VAL A 1 250 ? 6.160 -2.055 11.008 1.00 96.62 250 VAL A N 1
ATOM 1904 C CA . VAL A 1 250 ? 6.387 -2.941 9.860 1.00 96.62 250 VAL A CA 1
ATOM 1905 C C . VAL A 1 250 ? 6.089 -2.218 8.549 1.00 96.62 250 VAL A C 1
ATOM 1907 O O . VAL A 1 250 ? 6.908 -2.265 7.640 1.00 96.62 250 VAL A O 1
ATOM 1910 N N . SER A 1 251 ? 4.971 -1.487 8.460 1.00 94.06 251 SER A N 1
ATOM 1911 C CA . SER A 1 251 ? 4.661 -0.693 7.263 1.00 94.06 251 SER A CA 1
ATOM 1912 C C . SER A 1 251 ? 5.738 0.364 7.014 1.00 94.06 251 SER A C 1
ATOM 1914 O O . SER A 1 251 ? 6.246 0.468 5.906 1.00 94.06 251 SER A O 1
ATOM 1916 N N . ILE A 1 252 ? 6.129 1.121 8.042 1.00 94.25 252 ILE A N 1
ATOM 1917 C CA . ILE A 1 252 ? 7.167 2.154 7.918 1.00 94.25 252 ILE A CA 1
ATOM 1918 C C . ILE A 1 252 ? 8.483 1.541 7.428 1.00 94.25 252 ILE A C 1
ATOM 1920 O O . ILE A 1 252 ? 9.057 2.041 6.465 1.00 94.25 252 ILE A O 1
ATOM 1924 N N . ALA A 1 253 ? 8.933 0.446 8.042 1.00 95.81 253 ALA A N 1
ATOM 1925 C CA . ALA A 1 253 ? 10.171 -0.230 7.672 1.00 95.81 253 ALA A CA 1
ATOM 1926 C C . ALA A 1 253 ? 10.132 -0.757 6.231 1.00 95.81 253 ALA A C 1
ATOM 1928 O O . ALA A 1 253 ? 11.082 -0.547 5.481 1.00 95.81 253 ALA A O 1
ATOM 1929 N N . LEU A 1 254 ? 9.028 -1.389 5.820 1.00 95.00 254 LEU A N 1
ATOM 1930 C CA . LEU A 1 254 ? 8.873 -1.924 4.466 1.00 95.00 254 LEU A CA 1
ATOM 1931 C C . LEU A 1 254 ? 8.875 -0.829 3.403 1.00 95.00 254 LEU A C 1
ATOM 1933 O O . LEU A 1 254 ? 9.520 -0.983 2.369 1.00 95.00 254 LEU A O 1
ATOM 1937 N N . TYR A 1 255 ? 8.193 0.286 3.656 1.00 92.62 255 TYR A N 1
ATOM 1938 C CA . TYR A 1 255 ? 8.203 1.398 2.713 1.00 92.62 255 TYR A CA 1
ATOM 1939 C C . TYR A 1 255 ? 9.561 2.092 2.681 1.00 92.62 255 TYR A C 1
ATOM 1941 O O . TYR A 1 255 ? 10.068 2.334 1.592 1.00 92.62 255 TYR A O 1
ATOM 1949 N N . ALA A 1 256 ? 10.195 2.339 3.829 1.00 94.38 256 ALA A N 1
ATOM 1950 C CA . ALA A 1 256 ? 11.554 2.879 3.865 1.00 94.38 256 ALA A CA 1
ATOM 1951 C C . ALA A 1 256 ? 12.532 1.990 3.077 1.00 94.38 256 ALA A C 1
ATOM 1953 O O . ALA A 1 256 ? 13.287 2.491 2.247 1.00 94.38 256 ALA A O 1
ATOM 1954 N N . LEU A 1 257 ? 12.454 0.669 3.262 1.00 94.56 257 LEU A N 1
ATOM 1955 C CA . LEU A 1 257 ? 13.240 -0.299 2.499 1.00 94.56 257 LEU A CA 1
ATOM 1956 C C . LEU A 1 257 ? 12.939 -0.226 0.996 1.00 94.56 257 LEU A C 1
ATOM 1958 O O . LEU A 1 257 ? 13.864 -0.194 0.189 1.00 94.56 257 LEU A O 1
ATOM 1962 N N . SER A 1 258 ? 11.663 -0.150 0.614 1.00 89.88 258 SER A N 1
ATOM 1963 C CA . SER A 1 258 ? 11.254 -0.001 -0.786 1.00 89.88 258 SER A CA 1
ATOM 1964 C C . SER A 1 258 ? 11.826 1.268 -1.424 1.00 89.88 258 SER A C 1
ATOM 1966 O O . SER A 1 258 ? 12.269 1.221 -2.570 1.00 89.88 258 SER A O 1
ATOM 1968 N N . TRP A 1 259 ? 11.848 2.392 -0.699 1.00 91.38 259 TRP A N 1
ATOM 1969 C CA . TRP A 1 259 ? 12.462 3.640 -1.164 1.00 91.38 259 TRP A CA 1
ATOM 1970 C C . TRP A 1 259 ? 13.973 3.492 -1.341 1.00 91.38 259 TRP A C 1
ATOM 1972 O O . TRP A 1 259 ? 14.496 3.882 -2.381 1.00 91.38 259 TRP A O 1
ATOM 1982 N N . ILE A 1 260 ? 14.665 2.873 -0.379 1.00 95.19 260 ILE A N 1
ATOM 1983 C CA . ILE A 1 260 ? 16.110 2.612 -0.468 1.00 95.19 260 ILE A CA 1
ATOM 1984 C C . ILE A 1 260 ? 16.429 1.765 -1.704 1.00 95.19 260 ILE A C 1
ATOM 1986 O O . ILE A 1 260 ? 17.292 2.138 -2.496 1.00 95.19 260 ILE A O 1
ATOM 1990 N N . ILE A 1 261 ? 15.704 0.663 -1.907 1.00 93.00 261 ILE A N 1
ATOM 1991 C CA . ILE A 1 261 ? 15.897 -0.217 -3.067 1.00 93.00 261 ILE A CA 1
ATOM 1992 C C . ILE A 1 261 ? 15.623 0.540 -4.368 1.00 93.00 261 ILE A C 1
ATOM 1994 O O . ILE A 1 261 ? 16.419 0.455 -5.296 1.00 93.00 261 ILE A O 1
ATOM 1998 N N . SER A 1 262 ? 14.543 1.323 -4.424 1.00 88.25 262 SER A N 1
ATOM 1999 C CA . SER A 1 262 ? 14.204 2.113 -5.614 1.00 88.25 262 SER A CA 1
ATOM 2000 C C . SER A 1 262 ? 15.300 3.126 -5.951 1.00 88.25 262 SER A C 1
ATOM 2002 O O . SER A 1 262 ? 15.670 3.255 -7.112 1.00 88.25 262 SER A O 1
ATOM 2004 N N . ILE A 1 263 ? 15.866 3.802 -4.945 1.00 93.69 263 ILE A N 1
ATOM 2005 C CA . ILE A 1 263 ? 16.982 4.741 -5.130 1.00 93.69 263 ILE A CA 1
ATOM 2006 C C . ILE A 1 263 ? 18.218 4.012 -5.663 1.00 93.69 263 ILE A C 1
ATOM 2008 O O . ILE A 1 263 ? 18.822 4.478 -6.625 1.00 93.69 263 ILE A O 1
ATOM 2012 N N . ILE A 1 264 ? 18.577 2.863 -5.081 1.00 93.94 264 ILE A N 1
ATOM 2013 C CA . ILE A 1 264 ? 19.717 2.057 -5.543 1.00 93.94 264 ILE A CA 1
ATOM 2014 C C . ILE A 1 264 ? 19.521 1.646 -7.004 1.00 93.94 264 ILE A C 1
ATOM 2016 O O . ILE A 1 264 ? 20.425 1.827 -7.815 1.00 93.94 264 ILE A O 1
ATOM 2020 N N . VAL A 1 265 ? 18.337 1.142 -7.355 1.00 89.12 265 VAL A N 1
ATOM 2021 C CA . VAL A 1 265 ? 18.028 0.728 -8.728 1.00 89.12 265 VAL A CA 1
ATOM 2022 C C . VAL A 1 265 ? 18.098 1.911 -9.689 1.00 89.12 265 VAL A C 1
ATOM 2024 O O . VAL A 1 265 ? 18.719 1.789 -10.737 1.00 89.12 265 VAL A O 1
ATOM 2027 N N . VAL A 1 266 ? 17.544 3.070 -9.325 1.00 89.38 266 VAL A N 1
ATOM 2028 C CA . VAL A 1 266 ? 17.638 4.289 -10.145 1.00 89.38 266 VAL A CA 1
ATOM 2029 C C . VAL A 1 266 ? 19.094 4.714 -10.350 1.00 89.38 266 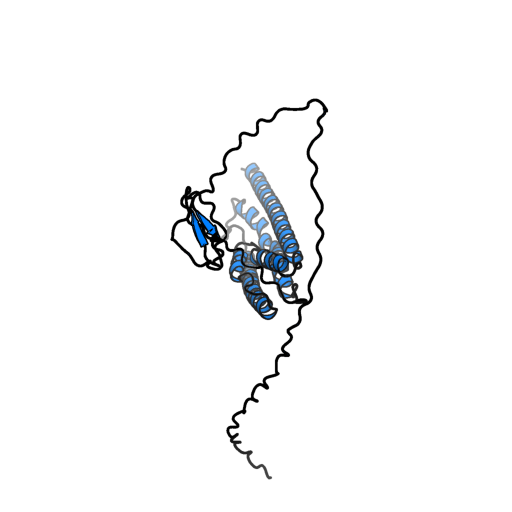VAL A C 1
ATOM 2031 O O . VAL A 1 266 ? 19.463 5.071 -11.465 1.00 89.38 266 VAL A O 1
ATOM 2034 N N . ILE A 1 267 ? 19.939 4.639 -9.318 1.00 93.25 267 ILE A N 1
ATOM 2035 C CA . ILE A 1 267 ? 21.374 4.936 -9.444 1.00 93.25 267 ILE A CA 1
ATOM 2036 C C . ILE A 1 267 ? 22.038 3.972 -10.433 1.00 93.25 267 ILE A C 1
ATOM 2038 O O . ILE A 1 267 ? 22.733 4.428 -11.337 1.00 93.25 267 ILE A O 1
ATOM 2042 N N . VAL A 1 268 ? 21.797 2.665 -10.297 1.00 90.06 268 VAL A N 1
ATOM 2043 C CA . VAL A 1 268 ? 22.349 1.636 -11.199 1.00 90.06 268 VAL A CA 1
ATOM 2044 C C . VAL A 1 268 ? 21.905 1.878 -12.642 1.00 90.06 268 VAL A C 1
ATOM 2046 O O . VAL A 1 268 ? 22.719 1.854 -13.561 1.00 90.06 268 VAL A O 1
ATOM 2049 N N . VAL A 1 269 ? 20.624 2.184 -12.832 1.00 85.44 269 VAL A N 1
ATOM 2050 C CA . VAL A 1 269 ? 20.015 2.514 -14.124 1.00 85.44 269 VAL A CA 1
ATOM 2051 C C . VAL A 1 269 ? 20.673 3.746 -14.756 1.00 85.44 269 VAL A C 1
ATOM 2053 O O . VAL A 1 269 ? 21.062 3.707 -15.923 1.00 85.44 269 VAL A O 1
ATOM 2056 N N . ILE A 1 270 ? 20.834 4.833 -13.997 1.00 87.38 270 ILE A N 1
ATOM 2057 C CA . ILE A 1 270 ? 21.476 6.064 -14.482 1.00 87.38 270 ILE A CA 1
ATOM 2058 C C . ILE A 1 270 ? 22.942 5.803 -14.838 1.00 87.38 270 ILE A C 1
ATOM 2060 O O . ILE A 1 270 ? 23.416 6.284 -15.866 1.00 87.38 270 ILE A O 1
ATOM 2064 N N . GLN A 1 271 ? 23.655 5.026 -14.019 1.00 89.94 271 GLN A N 1
ATOM 2065 C CA . GLN A 1 271 ? 25.042 4.646 -14.288 1.00 89.94 271 GLN A CA 1
ATOM 2066 C C . GLN A 1 271 ? 25.161 3.833 -15.581 1.00 89.94 271 GLN A C 1
ATOM 2068 O O . GLN A 1 271 ? 26.017 4.139 -16.410 1.00 89.94 271 GLN A O 1
ATOM 2073 N N . ALA A 1 272 ? 24.285 2.845 -15.786 1.00 84.56 272 ALA A N 1
ATOM 2074 C CA . ALA A 1 272 ? 24.248 2.053 -17.013 1.00 84.56 272 ALA A CA 1
ATOM 2075 C C . ALA A 1 272 ? 24.005 2.937 -18.247 1.00 84.56 272 ALA A C 1
ATOM 2077 O O . ALA A 1 272 ? 24.754 2.857 -19.219 1.00 84.56 272 ALA A O 1
ATOM 2078 N N . ALA A 1 273 ? 23.028 3.847 -18.176 1.00 82.12 273 ALA A N 1
ATOM 2079 C CA . ALA A 1 273 ? 22.725 4.775 -19.265 1.00 82.12 273 ALA A CA 1
ATOM 2080 C C . ALA A 1 273 ? 23.897 5.718 -19.583 1.00 82.12 273 ALA A C 1
ATOM 2082 O O . ALA A 1 273 ? 24.239 5.912 -20.750 1.00 82.12 273 ALA A O 1
ATOM 2083 N N . PHE A 1 274 ? 24.536 6.280 -18.552 1.00 86.38 274 PHE A N 1
ATOM 2084 C CA . PHE A 1 274 ? 25.684 7.170 -18.718 1.00 86.38 274 PHE A CA 1
ATOM 2085 C C . PHE A 1 274 ? 26.869 6.453 -19.375 1.00 86.38 274 PHE A C 1
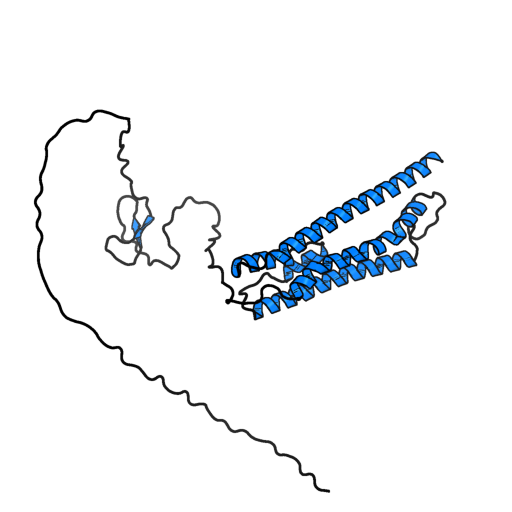ATOM 2087 O O . PHE A 1 274 ? 27.458 6.977 -20.320 1.00 86.38 274 PHE A O 1
ATOM 2094 N N . ASN A 1 275 ? 27.184 5.236 -18.924 1.00 85.56 275 ASN A N 1
ATOM 2095 C CA . ASN A 1 275 ? 28.277 4.442 -19.483 1.00 85.56 275 ASN A CA 1
ATOM 2096 C C . ASN A 1 275 ? 28.042 4.116 -20.966 1.00 85.56 275 ASN A C 1
ATOM 2098 O O . ASN A 1 275 ? 28.959 4.270 -21.774 1.00 85.56 275 ASN A O 1
ATOM 2102 N N . SER A 1 276 ? 26.816 3.743 -21.345 1.00 79.44 276 SER A N 1
ATOM 2103 C CA . SER A 1 276 ? 26.460 3.491 -22.748 1.00 79.44 276 SER A CA 1
ATOM 2104 C C . SER A 1 276 ? 26.570 4.750 -23.618 1.00 79.44 276 SER A C 1
ATOM 2106 O O . SER A 1 276 ? 27.052 4.683 -24.751 1.00 79.44 276 SER A O 1
ATOM 2108 N N . ALA A 1 277 ? 26.192 5.917 -23.090 1.00 77.25 277 ALA A N 1
ATOM 2109 C CA . ALA A 1 277 ? 26.293 7.183 -23.816 1.00 77.25 277 ALA A CA 1
ATOM 2110 C C . ALA A 1 277 ? 27.751 7.628 -24.035 1.00 77.25 277 ALA A C 1
ATOM 2112 O O . ALA A 1 277 ? 28.115 8.009 -25.148 1.00 77.25 277 ALA A O 1
ATOM 2113 N N . VAL A 1 278 ? 28.599 7.544 -23.001 1.00 81.88 278 VAL A N 1
ATOM 2114 C CA . VAL A 1 278 ? 30.024 7.920 -23.091 1.00 81.88 278 VAL A CA 1
ATOM 2115 C C . VAL A 1 278 ? 30.774 7.026 -24.071 1.00 81.88 278 VAL A C 1
ATOM 2117 O O . VAL A 1 278 ? 31.567 7.526 -24.868 1.00 81.88 278 VAL A O 1
ATOM 2120 N N . LEU A 1 279 ? 30.515 5.717 -24.035 1.00 73.62 279 LEU A N 1
ATOM 2121 C CA . LEU A 1 279 ? 31.118 4.787 -24.985 1.00 73.62 279 LEU A CA 1
ATOM 2122 C C . LEU A 1 279 ? 30.683 5.095 -26.415 1.00 73.62 279 LEU A C 1
ATOM 2124 O O . LEU A 1 279 ? 31.506 5.019 -27.305 1.00 73.62 279 LEU A O 1
ATOM 2128 N N . THR A 1 280 ? 29.435 5.489 -26.656 1.00 68.12 280 THR A N 1
ATOM 2129 C CA . THR A 1 280 ? 28.981 5.788 -28.023 1.00 68.12 280 THR A CA 1
ATOM 2130 C C . THR A 1 280 ? 29.555 7.111 -28.547 1.00 68.12 280 THR A C 1
ATOM 2132 O O . THR A 1 280 ? 29.962 7.187 -29.704 1.00 68.12 280 THR A O 1
ATOM 2135 N N . GLY A 1 281 ? 29.636 8.143 -27.700 1.00 64.38 281 GLY A N 1
ATOM 2136 C CA . GLY A 1 281 ? 30.135 9.470 -28.083 1.00 64.38 281 GLY A CA 1
ATOM 2137 C C . GLY A 1 281 ? 31.644 9.554 -28.335 1.00 64.38 281 GLY A C 1
ATOM 2138 O O . GLY A 1 281 ? 32.106 10.541 -28.893 1.00 64.38 281 GLY A O 1
ATOM 2139 N N . SER A 1 282 ? 32.426 8.544 -27.943 1.00 60.78 282 SER A N 1
ATOM 2140 C CA . SER A 1 282 ? 33.861 8.475 -28.250 1.00 60.78 282 SER A CA 1
ATOM 2141 C C . SER A 1 282 ? 34.173 7.870 -29.627 1.00 60.78 282 SER A C 1
ATOM 2143 O O . SER A 1 282 ? 35.324 7.937 -30.059 1.00 60.78 282 SER A O 1
ATOM 2145 N N . TYR A 1 283 ? 33.175 7.314 -30.328 1.00 54.81 283 TYR A N 1
ATOM 2146 C CA . TYR A 1 283 ? 33.322 6.729 -31.671 1.00 54.81 283 TYR A CA 1
ATOM 2147 C C . TYR A 1 283 ? 32.751 7.601 -32.808 1.00 54.81 283 TYR A C 1
ATOM 2149 O O . TYR A 1 283 ? 32.746 7.156 -33.957 1.00 54.81 283 TYR A O 1
ATOM 2157 N N . THR A 1 284 ? 32.272 8.813 -32.508 1.00 50.66 284 THR A N 1
ATOM 2158 C CA . THR A 1 284 ? 31.801 9.822 -33.481 1.00 50.66 284 THR A CA 1
ATOM 2159 C C . THR A 1 284 ? 32.756 10.999 -33.546 1.00 50.66 284 THR A C 1
ATOM 2161 O O . THR A 1 284 ? 33.068 11.442 -34.671 1.00 50.66 284 THR A O 1
#

Foldseek 3Di:
DDDDDDDDDDDDDDDDDDDDDDDDDDDDDDDDDDDDDDDDDDDDDDDDDDDDDDDDDDPPPPVPQDDFFWDDDPVRDQWTWTDHRPDTDPDTHHDDPPDDTDDDDDDDDPPPPPVDPLAAFPPPQDQDDPLLVCLLCLVVVLVVLVCLQCVQLLQLLLLQLDPPRPDPPSRDDPVSVVSNVVSVVVLVVSLVVSLVSLVVVVVSCVVSRLDDADDSVLSNCVVVPDSRSSQRRQVSSCSRHVDRCVSNVSNVVSSVVVVVVVVVVVVVSVVSNVVSNVVSVVVD